Protein AF-A0A965KW50-F1 (afdb_monomer_lite)

Structure (mmCIF, N/CA/C/O backbone):
data_AF-A0A965KW50-F1
#
_entry.id   AF-A0A965KW50-F1
#
loop_
_atom_site.group_PDB
_atom_site.id
_atom_site.type_symbol
_atom_site.label_atom_id
_atom_site.label_alt_id
_atom_site.label_comp_id
_atom_site.label_asym_id
_atom_site.label_entity_id
_atom_site.label_seq_id
_atom_site.pdbx_PDB_ins_code
_atom_site.Cartn_x
_atom_site.Cartn_y
_atom_site.Cartn_z
_atom_site.occupancy
_atom_site.B_iso_or_equiv
_atom_site.auth_seq_id
_atom_site.auth_comp_id
_atom_site.auth_asym_id
_atom_site.auth_atom_id
_atom_site.pdbx_PDB_model_num
ATOM 1 N N . MET A 1 1 ? -20.791 29.121 -5.629 1.00 29.94 1 MET A N 1
ATOM 2 C CA . MET A 1 1 ? -19.848 29.289 -4.502 1.00 29.94 1 MET A CA 1
ATOM 3 C C . MET A 1 1 ? -19.715 27.945 -3.807 1.00 29.94 1 MET A C 1
ATOM 5 O O . MET A 1 1 ? -20.723 27.417 -3.353 1.00 29.94 1 MET A O 1
ATOM 9 N N . ALA A 1 2 ? -18.535 27.326 -3.831 1.00 30.83 2 ALA A N 1
ATOM 10 C CA . ALA A 1 2 ? -18.326 26.042 -3.170 1.00 30.83 2 ALA A CA 1
ATOM 11 C C . ALA A 1 2 ? -18.343 26.272 -1.655 1.00 30.83 2 ALA A C 1
ATOM 13 O O . ALA A 1 2 ? -17.527 27.028 -1.137 1.00 30.83 2 ALA A O 1
ATOM 14 N N . HIS A 1 3 ? -19.296 25.668 -0.948 1.00 39.34 3 HIS A N 1
ATOM 15 C CA . HIS A 1 3 ? -19.246 25.627 0.507 1.00 39.34 3 HIS A CA 1
ATOM 16 C C . HIS A 1 3 ? -17.985 24.861 0.912 1.00 39.34 3 HIS A C 1
ATOM 18 O O . HIS A 1 3 ? -17.928 23.640 0.751 1.00 39.34 3 HIS A O 1
ATOM 24 N N . ASN A 1 4 ? -16.983 25.585 1.414 1.00 46.19 4 ASN A N 1
ATOM 25 C CA . ASN A 1 4 ? -15.871 24.994 2.144 1.00 46.19 4 ASN A CA 1
ATOM 26 C C . ASN A 1 4 ? -16.450 24.075 3.224 1.00 46.19 4 ASN A C 1
ATOM 28 O O . ASN A 1 4 ? -17.350 24.465 3.971 1.00 46.19 4 ASN A O 1
ATOM 32 N N . VAL A 1 5 ? -15.965 22.836 3.273 1.00 54.06 5 VAL A N 1
ATOM 33 C CA . VAL A 1 5 ? -16.222 21.946 4.404 1.00 54.06 5 VAL A CA 1
ATOM 34 C C . VAL A 1 5 ? -15.602 22.637 5.614 1.00 54.06 5 VAL A C 1
ATOM 36 O O . VAL A 1 5 ? -14.387 22.807 5.658 1.00 54.06 5 VAL A O 1
ATOM 39 N N . GLY A 1 6 ? -16.431 23.125 6.538 1.00 59.47 6 GLY A N 1
ATOM 40 C CA . GLY A 1 6 ? -15.950 23.768 7.757 1.00 59.47 6 GLY A CA 1
ATOM 41 C C . GLY A 1 6 ? -15.186 22.746 8.587 1.00 59.47 6 GLY A C 1
ATOM 42 O O . GLY A 1 6 ? -15.795 21.826 9.127 1.00 59.47 6 GLY A O 1
ATOM 43 N N . LEU A 1 7 ? -13.861 22.869 8.627 1.00 65.06 7 LEU A N 1
ATOM 44 C CA . LEU A 1 7 ? -13.004 22.007 9.427 1.00 65.06 7 LEU A CA 1
ATOM 45 C C . LEU A 1 7 ? -12.891 22.604 10.831 1.00 65.06 7 LEU A C 1
ATOM 47 O O . LEU A 1 7 ? -12.573 23.785 10.983 1.00 65.06 7 LEU A O 1
ATOM 51 N N . ASP A 1 8 ? -13.177 21.804 11.852 1.00 74.88 8 ASP A N 1
ATOM 52 C CA . ASP A 1 8 ? -13.039 22.238 13.239 1.00 74.88 8 ASP A CA 1
ATOM 53 C C . ASP A 1 8 ? -11.550 22.438 13.583 1.00 74.88 8 ASP A C 1
ATOM 55 O O . ASP A 1 8 ? -10.714 21.588 13.274 1.00 74.88 8 ASP A O 1
ATOM 59 N N . ARG A 1 9 ? -11.209 23.557 14.237 1.00 77.88 9 ARG A N 1
ATOM 60 C CA . ARG A 1 9 ? -9.824 23.918 14.613 1.00 77.88 9 ARG A CA 1
ATOM 61 C C . ARG A 1 9 ? -9.163 22.917 15.565 1.00 77.88 9 ARG A C 1
ATOM 63 O O . ARG A 1 9 ? -7.937 22.910 15.682 1.00 77.88 9 ARG A O 1
ATOM 70 N N . SER A 1 10 ? -9.962 22.118 16.268 1.00 81.56 10 SER A N 1
ATOM 71 C CA . SER A 1 10 ? -9.479 21.044 17.137 1.00 81.56 10 SER A CA 1
ATOM 72 C C . SER A 1 10 ? -8.929 19.847 16.360 1.00 81.56 10 SER A C 1
ATOM 74 O O . SER A 1 10 ? -8.170 19.065 16.928 1.00 81.56 10 SER A O 1
ATOM 76 N N . ILE A 1 11 ? -9.256 19.704 15.070 1.00 83.44 11 ILE A N 1
ATOM 77 C CA . ILE A 1 11 ? -8.768 18.598 14.246 1.00 83.44 11 ILE A CA 1
ATOM 78 C C . ILE A 1 11 ? -7.307 18.865 13.870 1.00 83.44 11 ILE A C 1
ATOM 80 O O . ILE A 1 11 ? -6.998 19.694 13.015 1.00 83.44 11 ILE A O 1
ATOM 84 N N . LYS A 1 12 ? -6.400 18.135 14.517 1.00 86.56 12 LYS A N 1
ATOM 85 C CA . LYS A 1 12 ? -4.946 18.183 14.326 1.00 86.56 12 LYS A CA 1
ATOM 86 C C . LYS A 1 12 ? -4.391 16.767 14.298 1.00 86.56 12 LYS A C 1
ATOM 88 O O . LYS A 1 12 ? -3.712 16.321 15.220 1.00 86.56 12 LYS A O 1
ATOM 93 N N . ILE A 1 13 ? -4.714 16.039 13.236 1.00 88.00 13 ILE A N 1
ATOM 94 C CA . ILE A 1 13 ? -4.358 14.629 13.090 1.00 88.00 13 ILE A CA 1
ATOM 95 C C . ILE A 1 13 ? -3.778 14.341 11.708 1.00 88.00 13 ILE A C 1
ATOM 97 O O . ILE A 1 13 ? -4.191 14.922 10.706 1.00 88.00 13 ILE A O 1
ATOM 101 N N . ARG A 1 14 ? -2.801 13.430 11.663 1.00 88.62 14 ARG A N 1
ATOM 102 C CA . ARG A 1 14 ? -2.318 12.780 10.439 1.00 88.62 14 ARG A CA 1
ATOM 103 C C . ARG A 1 14 ? -2.884 11.360 10.431 1.00 88.62 14 ARG A C 1
ATOM 105 O O . ARG A 1 14 ? -2.284 10.498 11.071 1.00 88.62 14 ARG A O 1
ATOM 112 N N . PRO A 1 15 ? -4.022 11.100 9.760 1.00 90.06 15 PRO A N 1
ATOM 113 C CA . PRO A 1 15 ? -4.790 9.871 9.971 1.00 90.06 15 PRO A CA 1
ATOM 114 C C . PRO A 1 15 ? -3.967 8.592 9.799 1.00 90.06 15 PRO A C 1
ATOM 116 O O . PRO A 1 15 ? -3.972 7.739 10.677 1.00 90.06 15 PRO A O 1
ATOM 119 N N . PHE A 1 16 ? -3.179 8.488 8.727 1.00 90.81 16 PHE A N 1
ATOM 120 C CA . PHE A 1 16 ? -2.366 7.295 8.470 1.00 90.81 16 PHE A CA 1
ATOM 121 C C . PHE A 1 16 ? -1.233 7.103 9.483 1.00 90.81 16 PHE A C 1
ATOM 123 O O . PHE A 1 16 ? -0.986 5.982 9.905 1.00 90.81 16 PHE A O 1
ATOM 130 N N . VAL A 1 17 ? -0.587 8.183 9.933 1.00 92.75 17 VAL A N 1
ATOM 131 C CA . VAL A 1 17 ? 0.441 8.105 10.986 1.00 92.75 17 VAL A CA 1
ATOM 132 C C . VAL A 1 17 ? -0.188 7.666 12.307 1.00 92.75 17 VAL A C 1
ATOM 134 O O . VAL A 1 17 ? 0.351 6.810 13.001 1.00 92.75 17 VAL A O 1
ATOM 137 N N . PHE A 1 18 ? -1.360 8.211 12.632 1.00 95.31 18 PHE A N 1
ATOM 138 C CA . PHE A 1 18 ? -2.105 7.857 13.834 1.00 95.31 18 PHE A CA 1
ATOM 139 C C . PHE A 1 18 ? -2.528 6.380 13.838 1.00 95.31 18 PHE A C 1
ATOM 141 O O . PHE A 1 18 ? -2.354 5.696 14.843 1.00 95.31 18 PHE A O 1
ATOM 148 N N . LEU A 1 19 ? -3.005 5.865 12.700 1.00 96.00 19 LEU A N 1
ATOM 149 C CA . LEU A 1 19 ? -3.321 4.444 12.530 1.00 96.00 19 LEU A CA 1
ATOM 150 C C . LEU A 1 19 ? -2.096 3.544 12.680 1.00 96.00 19 LEU A C 1
ATOM 152 O O . LEU A 1 19 ? -2.191 2.519 13.345 1.00 96.00 19 LEU A O 1
ATOM 156 N N . LEU A 1 20 ? -0.958 3.915 12.083 1.00 95.12 20 LEU A N 1
ATOM 157 C CA . LEU A 1 20 ? 0.276 3.135 12.205 1.00 95.12 20 LEU A CA 1
ATOM 158 C C . LEU A 1 20 ? 0.721 3.040 13.668 1.00 95.12 20 LEU A C 1
ATOM 160 O O . LEU A 1 20 ? 1.052 1.955 14.128 1.00 95.12 20 LEU A O 1
ATOM 164 N N . LYS A 1 21 ? 0.643 4.139 14.424 1.00 95.19 21 LYS A N 1
ATOM 165 C CA . LYS A 1 21 ? 0.944 4.129 15.863 1.00 95.19 21 LYS A CA 1
ATOM 166 C C . LYS A 1 21 ? -0.001 3.239 16.665 1.00 95.19 21 LYS A C 1
ATOM 168 O O . LYS A 1 21 ? 0.456 2.504 17.526 1.00 95.19 21 LYS A O 1
ATOM 173 N N . LEU A 1 22 ? -1.307 3.292 16.389 1.00 97.00 22 LEU A N 1
ATOM 174 C CA . LEU A 1 22 ? -2.277 2.413 17.051 1.00 97.00 22 LEU A CA 1
ATOM 175 C C . LEU A 1 22 ? -2.009 0.940 16.710 1.00 97.00 22 LEU A C 1
ATOM 177 O O . LEU A 1 22 ? -2.034 0.090 17.588 1.00 97.00 22 LEU A O 1
ATOM 181 N N . ALA A 1 23 ? -1.702 0.632 15.450 1.00 94.50 23 ALA A N 1
ATOM 182 C CA . ALA A 1 23 ? -1.373 -0.725 15.016 1.00 94.50 23 ALA A CA 1
ATOM 183 C C . ALA A 1 23 ? -0.059 -1.261 15.604 1.00 94.50 23 ALA A C 1
ATOM 185 O O . ALA A 1 23 ? 0.129 -2.473 15.679 1.00 94.50 23 ALA A O 1
ATOM 186 N N . GLU A 1 24 ? 0.842 -0.372 16.015 1.00 90.88 24 GLU A N 1
ATOM 187 C CA . GLU A 1 24 ? 2.079 -0.710 16.716 1.00 90.88 24 GLU A CA 1
ATOM 188 C C . GLU A 1 24 ? 1.895 -0.908 18.225 1.00 90.88 24 GLU A C 1
ATOM 190 O O . GLU A 1 24 ? 2.758 -1.514 18.863 1.00 90.88 24 GLU A O 1
ATOM 195 N N . ASP A 1 25 ? 0.798 -0.410 18.802 1.00 92.81 25 ASP A N 1
ATOM 196 C CA . ASP A 1 25 ? 0.568 -0.493 20.239 1.00 92.81 25 ASP A CA 1
ATOM 197 C C . ASP A 1 25 ? 0.497 -1.969 20.686 1.00 92.81 25 ASP A C 1
ATOM 199 O O . ASP A 1 25 ? -0.331 -2.733 20.169 1.00 92.81 25 ASP A O 1
ATOM 203 N N . PRO A 1 26 ? 1.348 -2.397 21.641 1.00 86.44 26 PRO A N 1
ATOM 204 C CA . PRO A 1 26 ? 1.418 -3.795 22.052 1.00 86.44 26 PRO A CA 1
ATOM 205 C C . PRO A 1 26 ? 0.108 -4.351 22.616 1.00 86.44 26 PRO A C 1
ATOM 207 O O . PRO A 1 26 ? -0.151 -5.541 22.457 1.00 86.44 26 PRO A O 1
ATOM 210 N N . GLU A 1 27 ? -0.721 -3.520 23.256 1.00 87.50 27 GLU A N 1
ATOM 211 C CA . GLU A 1 27 ? -2.002 -3.966 23.822 1.00 87.50 27 GLU A CA 1
ATOM 212 C C . GLU A 1 27 ? -3.063 -4.156 22.736 1.00 87.50 27 GLU A C 1
ATOM 214 O O . GLU A 1 27 ? -3.937 -5.011 22.863 1.00 87.50 27 GLU A O 1
ATOM 219 N N . LEU A 1 28 ? -2.982 -3.391 21.644 1.00 91.31 28 LEU A N 1
ATOM 220 C CA . LEU A 1 28 ? -3.872 -3.573 20.498 1.00 91.31 28 LEU A CA 1
ATOM 221 C C . LEU A 1 28 ? -3.444 -4.758 19.631 1.00 91.31 28 LEU A C 1
ATOM 223 O O . LEU A 1 28 ? -4.308 -5.423 19.056 1.00 91.31 28 LEU A O 1
ATOM 227 N N . ASN A 1 29 ? -2.142 -5.058 19.577 1.00 87.75 29 ASN A N 1
ATOM 228 C CA . ASN A 1 29 ? -1.576 -6.170 18.814 1.00 87.75 29 ASN A CA 1
ATOM 229 C C . ASN A 1 29 ? -2.100 -6.189 17.363 1.00 87.75 29 ASN A C 1
ATOM 231 O O . ASN A 1 29 ? -2.749 -7.145 16.919 1.00 87.75 29 ASN A O 1
ATOM 235 N N . GLY A 1 30 ? -1.860 -5.081 16.656 1.00 86.00 30 GLY A N 1
ATOM 236 C CA . GLY A 1 30 ? -2.365 -4.819 15.309 1.00 86.00 30 GLY A CA 1
ATOM 237 C C . GLY A 1 30 ? -3.819 -4.337 15.276 1.00 86.00 30 GLY A C 1
ATOM 238 O O . GLY A 1 30 ? -4.537 -4.385 16.273 1.00 86.00 30 GLY A O 1
ATOM 239 N N . LEU A 1 31 ? -4.269 -3.870 14.107 1.00 95.12 31 LEU A N 1
ATOM 240 C CA . LEU A 1 31 ? -5.647 -3.399 13.885 1.00 95.12 31 LEU A CA 1
ATOM 241 C C . LEU A 1 31 ? -6.367 -4.236 12.828 1.00 95.12 31 LEU A C 1
ATOM 243 O O . LEU A 1 31 ? -5.854 -4.406 11.727 1.00 95.12 31 LEU A O 1
ATOM 247 N N . SER A 1 32 ? -7.577 -4.700 13.112 1.00 88.31 32 SER A N 1
ATOM 248 C CA . SER A 1 32 ? -8.516 -5.156 12.085 1.00 88.31 32 SER A CA 1
ATOM 249 C C . SER A 1 32 ? -9.049 -3.973 11.263 1.00 88.31 32 SER A C 1
ATOM 251 O O . SER A 1 32 ? -8.882 -2.805 11.623 1.00 88.31 32 SER A O 1
ATOM 253 N N . ASP A 1 33 ? -9.723 -4.262 10.150 1.00 81.19 33 ASP A N 1
ATOM 254 C CA . ASP A 1 33 ? -10.432 -3.238 9.375 1.00 81.19 33 ASP A CA 1
ATOM 255 C C . ASP A 1 33 ? -11.520 -2.533 10.192 1.00 81.19 33 ASP A C 1
ATOM 257 O O . ASP A 1 33 ? -11.669 -1.315 10.100 1.00 81.19 33 ASP A O 1
ATOM 261 N N . LYS A 1 34 ? -12.236 -3.280 11.033 1.00 89.50 34 LYS A N 1
ATOM 262 C CA . LYS A 1 34 ? -13.256 -2.729 11.923 1.00 89.50 34 LYS A CA 1
ATOM 263 C C . LYS A 1 34 ? -12.665 -1.881 13.046 1.00 89.50 34 LYS A C 1
ATOM 265 O O . LYS A 1 34 ? -13.253 -0.855 13.373 1.00 89.50 34 LYS A O 1
ATOM 270 N N . ASP A 1 35 ? -11.491 -2.227 13.578 1.00 95.56 35 ASP A N 1
ATOM 271 C CA . ASP A 1 35 ? -10.828 -1.403 14.602 1.00 95.56 35 ASP A CA 1
ATOM 272 C C . ASP A 1 35 ? -10.536 0.009 14.081 1.00 95.56 35 ASP A C 1
ATOM 274 O O . ASP A 1 35 ? -10.671 0.989 14.813 1.00 95.56 35 ASP A O 1
ATOM 278 N N . MET A 1 36 ? -10.187 0.132 12.794 1.00 95.25 36 MET A N 1
ATOM 279 C CA . MET A 1 36 ? -9.897 1.421 12.158 1.00 95.25 36 MET A CA 1
ATOM 280 C C . MET A 1 36 ? -11.123 2.347 12.072 1.00 95.25 36 MET A C 1
ATOM 282 O O . MET A 1 36 ? -10.947 3.549 11.873 1.00 95.25 36 MET A O 1
ATOM 286 N N . ALA A 1 37 ? -12.347 1.847 12.276 1.00 93.81 37 ALA A N 1
ATOM 287 C CA . ALA A 1 37 ? -13.547 2.681 12.367 1.00 93.81 37 ALA A CA 1
ATOM 288 C C . ALA A 1 37 ? -13.509 3.626 13.577 1.00 93.81 37 ALA A C 1
ATOM 290 O O . ALA A 1 37 ? -13.954 4.769 13.493 1.00 93.81 37 ALA A O 1
ATOM 291 N N . ILE A 1 38 ? -12.923 3.185 14.691 1.00 95.94 38 ILE A N 1
ATOM 292 C CA . ILE A 1 38 ? -12.846 3.970 15.926 1.00 95.94 38 ILE A CA 1
ATOM 293 C C . ILE A 1 38 ? -12.060 5.277 15.728 1.00 95.94 38 ILE A C 1
ATOM 295 O O . ILE A 1 38 ? -12.622 6.345 15.981 1.00 95.94 38 ILE A O 1
ATOM 299 N N . PRO A 1 39 ? -10.807 5.268 15.233 1.00 94.69 39 PRO A N 1
ATOM 300 C CA . PRO A 1 39 ? -10.080 6.501 14.954 1.00 94.69 39 PRO A CA 1
ATOM 301 C C . PRO A 1 39 ? -10.667 7.306 13.784 1.00 94.69 39 PRO A C 1
ATOM 303 O O . PRO A 1 39 ? -10.417 8.505 13.720 1.00 94.69 39 PRO A O 1
ATOM 306 N N . VAL A 1 40 ? -11.473 6.714 12.893 1.00 91.38 40 VAL A N 1
ATOM 307 C CA . VAL A 1 40 ? -12.224 7.481 11.877 1.00 91.38 40 VAL A CA 1
ATOM 308 C C . VAL A 1 40 ? -13.282 8.378 12.528 1.00 91.38 40 VAL A C 1
ATOM 310 O O . VAL A 1 40 ? -13.450 9.519 12.105 1.00 91.38 40 VAL A O 1
ATOM 313 N N . VAL A 1 41 ? -13.971 7.890 13.562 1.00 91.25 41 VAL A N 1
ATOM 314 C CA . VAL A 1 41 ? -15.024 8.649 14.261 1.00 91.25 41 VAL A CA 1
ATOM 315 C C . VAL A 1 41 ? -14.438 9.570 15.333 1.00 91.25 41 VAL A C 1
ATOM 317 O O . VAL A 1 41 ? -14.806 10.741 15.436 1.00 91.25 41 VAL A O 1
ATOM 320 N N . PHE A 1 42 ? -13.508 9.058 16.140 1.00 92.12 42 PHE A N 1
ATOM 321 C CA . PHE A 1 42 ? -13.049 9.728 17.359 1.00 92.12 42 PHE A CA 1
ATOM 322 C C . PHE A 1 42 ? -11.629 10.300 17.274 1.00 92.12 42 PHE A C 1
ATOM 324 O O . PHE A 1 42 ? -11.228 11.052 18.164 1.00 92.12 42 PHE A O 1
ATOM 331 N N . GLY A 1 43 ? -10.866 9.988 16.223 1.00 92.19 43 GLY A N 1
ATOM 332 C CA . GLY A 1 43 ? -9.501 10.473 16.038 1.00 92.19 43 GLY A CA 1
ATOM 333 C C . GLY A 1 43 ? -9.474 11.926 15.574 1.00 92.19 43 GLY A C 1
ATOM 334 O O . GLY A 1 43 ? -9.601 12.212 14.385 1.00 92.19 43 GLY A O 1
ATOM 335 N N . LYS A 1 44 ? -9.274 12.858 16.509 1.00 89.12 44 LYS A N 1
ATOM 336 C CA . LYS A 1 44 ? -9.181 14.296 16.197 1.00 89.12 44 LYS A CA 1
ATOM 337 C C . LYS A 1 44 ? -7.763 14.833 16.290 1.00 89.12 44 LYS A C 1
ATOM 339 O O . LYS A 1 44 ? -7.411 15.747 15.549 1.00 89.12 44 LYS A O 1
ATOM 344 N N . SER A 1 45 ? -6.955 14.276 17.182 1.00 90.75 45 SER A N 1
ATOM 345 C CA . SER A 1 45 ? -5.607 14.758 17.478 1.00 90.75 45 SER A CA 1
ATOM 346 C C . SER A 1 45 ? -4.781 13.701 18.214 1.00 90.75 45 SER A C 1
ATOM 348 O O . SER A 1 45 ? -5.272 12.603 18.482 1.00 90.75 45 SER A O 1
ATOM 350 N N . ALA A 1 46 ? -3.529 14.016 18.555 1.00 89.38 46 ALA A N 1
ATOM 351 C CA . ALA A 1 46 ? -2.666 13.118 19.326 1.00 89.38 46 ALA A CA 1
ATOM 352 C C . ALA A 1 46 ? -3.277 12.745 20.690 1.00 89.38 46 ALA A C 1
ATOM 354 O O . ALA A 1 46 ? -3.189 11.596 21.108 1.00 89.38 46 ALA A O 1
ATOM 355 N N . GLU A 1 47 ? -3.991 13.674 21.330 1.00 92.44 47 GLU A N 1
ATOM 356 C CA . GLU A 1 47 ? -4.692 13.463 22.605 1.00 92.44 47 GLU A CA 1
ATOM 357 C C . GLU A 1 47 ? -5.840 12.445 22.493 1.00 92.44 47 GLU A C 1
ATOM 359 O O . GLU A 1 47 ? -6.350 11.958 23.497 1.00 92.44 47 GLU A O 1
ATOM 364 N N . SER A 1 48 ? -6.258 12.097 21.271 1.00 94.75 48 SER A N 1
ATOM 365 C CA . SER A 1 48 ? -7.280 11.072 21.039 1.00 94.75 48 SER A CA 1
ATOM 366 C C . SER A 1 48 ? -6.729 9.643 21.135 1.00 94.75 48 SER A C 1
ATOM 368 O O . SER A 1 48 ? -7.525 8.709 21.068 1.00 94.75 48 SER A O 1
ATOM 370 N N . PHE A 1 49 ? -5.406 9.451 21.254 1.00 96.25 49 PHE A N 1
ATOM 371 C CA . PHE A 1 49 ? -4.755 8.137 21.158 1.00 96.25 49 PHE A CA 1
ATOM 372 C C . PHE A 1 49 ? -5.269 7.139 22.198 1.00 96.25 49 PHE A C 1
ATOM 374 O O . PHE A 1 49 ? -5.862 6.128 21.821 1.00 96.25 49 PHE A O 1
ATOM 381 N N . ASP A 1 50 ? -5.135 7.456 23.488 1.00 97.44 50 ASP A N 1
ATOM 382 C CA . ASP A 1 50 ? -5.530 6.551 24.577 1.00 97.44 50 ASP A CA 1
ATOM 383 C C . ASP A 1 50 ? -7.030 6.252 24.550 1.00 97.44 50 ASP A C 1
ATOM 385 O O . ASP A 1 50 ? -7.453 5.109 24.726 1.00 97.44 50 ASP A O 1
ATOM 389 N N . ARG A 1 51 ? -7.844 7.267 24.236 1.00 95.81 51 ARG A N 1
ATOM 390 C CA . ARG A 1 51 ? -9.289 7.092 24.064 1.00 95.81 51 ARG A CA 1
ATOM 391 C C . ARG A 1 51 ? -9.600 6.132 22.917 1.00 95.81 51 ARG A C 1
ATOM 393 O O . ARG A 1 51 ? -10.447 5.260 23.078 1.00 95.81 51 ARG A O 1
ATOM 400 N N . CYS A 1 52 ? -8.947 6.281 21.763 1.00 97.12 52 CYS A N 1
ATOM 401 C CA . CYS A 1 52 ? -9.157 5.380 20.628 1.00 97.12 52 CYS A CA 1
ATOM 402 C C . CYS A 1 52 ? -8.716 3.957 20.969 1.00 97.12 52 CYS A C 1
ATOM 404 O O . CYS A 1 52 ? -9.452 3.024 20.677 1.00 97.12 52 CYS A O 1
ATOM 406 N N . LYS A 1 53 ? -7.570 3.789 21.637 1.00 97.88 53 LYS A N 1
ATOM 407 C CA . LYS A 1 53 ? -7.088 2.488 22.114 1.00 97.88 53 LYS A CA 1
ATOM 408 C C . LYS A 1 53 ? -8.110 1.796 23.019 1.00 97.88 53 LYS A C 1
ATOM 410 O O . LYS A 1 53 ? -8.500 0.666 22.743 1.00 97.88 53 LYS A O 1
ATOM 415 N N . GLN A 1 54 ? -8.606 2.491 24.041 1.00 97.56 54 GLN A N 1
ATOM 416 C CA . GLN A 1 54 ? -9.623 1.952 24.951 1.00 97.56 54 GLN A CA 1
ATOM 417 C C . GLN A 1 54 ? -10.919 1.588 24.220 1.00 97.56 54 GLN A C 1
ATOM 419 O O . GLN A 1 54 ? -11.494 0.530 24.461 1.00 97.56 54 GLN A O 1
ATOM 424 N N . LEU A 1 55 ? -11.369 2.442 23.297 1.00 96.62 55 LEU A N 1
ATOM 425 C CA . LEU A 1 55 ? -12.570 2.182 22.508 1.00 96.62 55 LEU A CA 1
ATOM 426 C C . LEU A 1 55 ? -12.388 1.025 21.520 1.00 96.62 55 LEU A C 1
ATOM 428 O O . LEU A 1 55 ? -13.352 0.314 21.280 1.00 96.62 55 LEU A O 1
ATOM 432 N N . ILE A 1 56 ? -11.189 0.797 20.976 1.00 97.31 56 ILE A N 1
ATOM 433 C CA . ILE A 1 56 ? -10.897 -0.376 20.136 1.00 97.31 56 ILE A CA 1
ATOM 434 C C . ILE A 1 56 ? -10.989 -1.659 20.963 1.00 97.31 56 ILE A C 1
ATOM 436 O O . ILE A 1 56 ? -11.641 -2.610 20.541 1.00 97.31 56 ILE A O 1
ATOM 440 N N . LEU A 1 57 ? -10.381 -1.689 22.150 1.00 96.00 57 LEU A N 1
ATOM 441 C CA . LEU A 1 57 ? -10.470 -2.853 23.036 1.00 96.00 57 LEU A CA 1
ATOM 442 C C . LEU A 1 57 ? -11.929 -3.142 23.411 1.00 96.00 57 LEU A C 1
ATOM 444 O O . LEU A 1 57 ? -12.412 -4.249 23.192 1.00 96.00 57 LEU A O 1
ATOM 448 N N . LYS A 1 58 ? -12.669 -2.111 23.834 1.00 96.50 58 LYS A N 1
ATOM 449 C CA . LYS A 1 58 ? -14.100 -2.229 24.138 1.00 96.50 58 LYS A CA 1
ATOM 450 C C . LYS A 1 58 ? -14.926 -2.665 22.922 1.00 96.50 58 LYS A C 1
ATOM 452 O O . LYS A 1 58 ? -15.840 -3.470 23.048 1.00 96.50 58 LYS A O 1
ATOM 457 N N . PHE A 1 59 ? -14.605 -2.159 21.733 1.00 95.62 59 PHE A N 1
ATOM 458 C CA . PHE A 1 59 ? -15.268 -2.534 20.484 1.00 95.62 59 PHE A CA 1
ATOM 459 C C . PHE A 1 59 ? -15.107 -4.023 20.168 1.00 95.62 59 PHE A C 1
ATOM 461 O O . PHE A 1 59 ? -16.054 -4.655 19.705 1.00 95.62 59 PHE A O 1
ATOM 468 N N . ARG A 1 60 ? -13.923 -4.589 20.412 1.00 92.81 60 ARG A N 1
ATOM 469 C CA . ARG A 1 60 ? -13.658 -6.016 20.181 1.00 92.81 60 ARG A CA 1
ATOM 470 C C . ARG A 1 60 ? -14.465 -6.913 21.118 1.00 92.81 60 ARG A C 1
ATOM 472 O O . ARG A 1 60 ? -14.860 -7.998 20.705 1.00 92.81 60 ARG A O 1
ATOM 479 N N . GLU A 1 61 ? -14.720 -6.455 22.341 1.00 93.88 61 GLU A N 1
ATOM 480 C CA . GLU A 1 61 ? -15.478 -7.194 23.357 1.00 93.88 61 GLU A CA 1
ATOM 481 C C . GLU A 1 61 ? -16.997 -7.041 23.193 1.00 93.88 61 GLU A C 1
ATOM 483 O O . GLU A 1 61 ? -17.735 -8.024 23.229 1.00 93.88 61 GLU A O 1
ATOM 488 N N . GLU A 1 62 ? -17.474 -5.810 22.999 1.00 94.62 62 GLU A N 1
ATOM 489 C CA . GLU A 1 62 ? -18.898 -5.459 23.094 1.00 94.62 62 GLU A CA 1
ATOM 490 C C . GLU A 1 62 ? -19.533 -5.077 21.741 1.00 94.62 62 GLU A C 1
ATOM 492 O O . GLU A 1 62 ? -20.751 -4.917 21.634 1.00 94.62 62 GLU A O 1
ATOM 497 N N . GLY A 1 63 ? -18.730 -4.935 20.684 1.00 91.62 63 GLY A N 1
ATOM 498 C CA . GLY A 1 63 ? -19.181 -4.557 19.345 1.00 91.62 63 GLY A CA 1
ATOM 499 C C . GLY A 1 63 ? -19.434 -3.056 19.148 1.00 91.62 63 GLY A C 1
ATOM 500 O O . GLY A 1 63 ? -19.229 -2.221 20.028 1.00 91.62 63 GLY A O 1
ATOM 501 N N . ALA A 1 64 ? -19.889 -2.696 17.941 1.00 87.94 64 ALA A N 1
ATOM 502 C CA . ALA A 1 64 ? -20.009 -1.306 17.475 1.00 87.94 64 ALA A CA 1
ATOM 503 C C . ALA A 1 64 ? -20.956 -0.441 18.314 1.00 87.94 64 ALA A C 1
ATOM 505 O O . ALA A 1 64 ? -20.623 0.689 18.671 1.00 87.94 64 ALA A O 1
ATOM 506 N N . VAL A 1 65 ? -22.127 -0.984 18.646 1.00 86.88 65 VAL A N 1
ATOM 507 C CA . VAL A 1 65 ? -23.202 -0.251 19.329 1.00 86.88 65 VAL A CA 1
ATOM 508 C C . VAL A 1 65 ? -22.765 0.209 20.725 1.00 86.88 65 VAL A C 1
ATOM 510 O O . VAL A 1 65 ? -23.181 1.266 21.189 1.00 86.88 65 VAL A O 1
ATOM 513 N N . ALA A 1 66 ? -21.871 -0.535 21.381 1.00 88.12 66 ALA A N 1
ATOM 514 C CA . ALA A 1 66 ? -21.378 -0.214 22.718 1.00 88.12 66 ALA A CA 1
ATOM 515 C C . ALA A 1 66 ? -20.370 0.952 22.767 1.00 88.12 66 ALA A C 1
ATOM 517 O O . ALA A 1 66 ? -20.118 1.515 23.842 1.00 88.12 66 ALA A O 1
ATOM 518 N N . VAL A 1 67 ? -19.770 1.301 21.624 1.00 89.31 67 VAL A N 1
ATOM 519 C CA . VAL A 1 67 ? -18.715 2.326 21.508 1.00 89.31 67 VAL A CA 1
ATOM 520 C C . VAL A 1 67 ? -19.118 3.516 20.643 1.00 89.31 67 VAL A C 1
ATOM 522 O O . VAL A 1 67 ? -18.615 4.616 20.862 1.00 89.31 67 VAL A O 1
ATOM 525 N N . ILE A 1 68 ? -20.043 3.320 19.703 1.00 86.81 68 ILE A N 1
ATOM 526 C CA . ILE A 1 68 ? -20.646 4.367 18.873 1.00 86.81 68 ILE A CA 1
ATOM 527 C C . ILE A 1 68 ? -22.164 4.323 19.113 1.00 86.81 68 ILE A C 1
ATOM 529 O O . ILE A 1 68 ? -22.913 3.943 18.222 1.00 86.81 68 ILE A O 1
ATOM 533 N N . PRO A 1 69 ? -22.657 4.626 20.326 1.00 74.88 69 PRO A N 1
ATOM 534 C CA . PRO A 1 69 ? -24.073 4.444 20.647 1.00 74.88 69 PRO A CA 1
ATOM 535 C C . PRO A 1 69 ? -24.969 5.523 20.029 1.00 74.88 69 PRO A C 1
ATOM 537 O O . PRO A 1 69 ? -26.179 5.330 19.928 1.00 74.88 69 PRO A O 1
ATOM 540 N N . ASP A 1 70 ? -24.402 6.676 19.666 1.00 80.00 70 ASP A N 1
ATOM 541 C CA . ASP A 1 70 ? -25.158 7.845 19.243 1.00 80.00 70 ASP A CA 1
ATOM 542 C C . ASP A 1 70 ? -25.030 8.123 17.743 1.00 80.00 70 ASP A C 1
ATOM 544 O O . ASP A 1 70 ? -23.950 8.084 17.154 1.00 80.00 70 ASP A O 1
ATOM 548 N N . ASP A 1 71 ? -26.168 8.454 17.140 1.00 78.06 71 ASP A N 1
ATOM 549 C CA . ASP A 1 71 ? -26.289 8.746 15.715 1.00 78.06 71 ASP A CA 1
ATOM 550 C C . ASP A 1 71 ? -25.594 10.054 15.307 1.00 78.06 71 ASP A C 1
ATOM 552 O O . ASP A 1 71 ? -25.056 10.164 14.206 1.00 78.06 71 ASP A O 1
ATOM 556 N N . GLU A 1 72 ? -25.551 11.043 16.203 1.00 80.50 72 GLU A N 1
ATOM 557 C CA . GLU A 1 72 ? -24.959 12.352 15.911 1.00 80.50 72 GLU A CA 1
ATOM 558 C C . GLU A 1 72 ? -23.436 12.278 15.720 1.00 80.50 72 GLU A C 1
ATOM 560 O O . GLU A 1 72 ? -22.903 13.002 14.878 1.00 80.50 72 GLU A O 1
ATOM 565 N N . SER A 1 73 ? -22.734 11.379 16.420 1.00 77.38 73 SER A N 1
ATOM 566 C CA . SER A 1 73 ? -21.280 11.193 16.298 1.00 77.38 73 SER A CA 1
ATOM 567 C C . SER A 1 73 ? -20.822 10.781 14.895 1.00 77.38 73 SER A C 1
ATOM 569 O O . SER A 1 73 ? -19.706 11.109 14.491 1.00 77.38 73 SER A O 1
ATOM 571 N N . ILE A 1 74 ? -21.690 10.107 14.136 1.00 85.31 74 ILE A N 1
ATOM 572 C CA . ILE A 1 74 ? -21.417 9.599 12.783 1.00 85.31 74 ILE A CA 1
ATOM 573 C C . ILE A 1 74 ? -22.246 10.307 11.704 1.00 85.31 74 ILE A C 1
ATOM 575 O O . ILE A 1 74 ? -22.170 9.979 10.512 1.00 85.31 74 ILE A O 1
ATOM 579 N N . ARG A 1 75 ? -23.036 11.317 12.086 1.00 84.75 75 ARG A N 1
ATOM 580 C CA . ARG A 1 75 ? -23.880 12.063 11.156 1.00 84.75 75 ARG A CA 1
ATOM 581 C C . ARG A 1 75 ? -23.086 13.151 10.448 1.00 84.75 75 ARG A C 1
ATOM 583 O O . ARG A 1 75 ? -22.476 14.029 11.048 1.00 84.75 75 ARG A O 1
ATOM 590 N N . THR A 1 76 ? -23.166 13.157 9.121 1.00 81.69 76 THR A N 1
ATOM 591 C CA . THR A 1 76 ? -22.606 14.221 8.280 1.00 81.69 76 THR A CA 1
ATOM 592 C C . THR A 1 76 ? -23.699 14.828 7.416 1.00 81.69 76 THR A C 1
ATOM 594 O O . THR A 1 76 ? -24.744 14.217 7.196 1.00 81.69 76 THR A O 1
ATOM 597 N N . ARG A 1 77 ? -23.449 16.006 6.825 1.00 79.50 77 ARG A N 1
ATOM 598 C CA . ARG A 1 77 ? -24.393 16.635 5.881 1.00 79.50 77 ARG A CA 1
ATOM 599 C C . ARG A 1 77 ? -24.806 15.702 4.732 1.00 79.50 77 ARG A C 1
ATOM 601 O O . ARG A 1 77 ? -25.930 15.793 4.257 1.00 79.50 77 ARG A O 1
ATOM 608 N N . LYS A 1 78 ? -23.913 14.808 4.291 1.00 77.38 78 LYS A N 1
ATOM 609 C CA . LYS A 1 78 ? -24.177 13.853 3.200 1.00 77.38 78 LYS A CA 1
ATOM 610 C C . LYS A 1 78 ? -24.997 12.642 3.638 1.00 77.38 78 LYS A C 1
ATOM 612 O O . LYS A 1 78 ? -25.609 12.006 2.792 1.00 77.38 78 LYS A O 1
ATOM 617 N N . THR A 1 79 ? -24.996 12.329 4.929 1.00 84.69 79 THR A N 1
ATOM 618 C CA . THR A 1 79 ? -25.657 11.148 5.485 1.00 84.69 79 THR A CA 1
ATOM 619 C C . THR A 1 79 ? -26.903 11.509 6.298 1.00 84.69 79 THR A C 1
ATOM 621 O O . THR A 1 79 ? -27.471 10.649 6.957 1.00 84.69 79 THR A O 1
ATOM 624 N N . GLN A 1 80 ? -27.386 12.758 6.242 1.00 83.69 80 GLN A N 1
ATOM 625 C CA . GLN A 1 80 ? -28.545 13.227 7.025 1.00 83.69 80 GLN A CA 1
ATOM 626 C C . GLN A 1 80 ? -29.826 12.416 6.799 1.00 83.69 80 GLN A C 1
ATOM 628 O O . GLN A 1 80 ? -30.602 12.268 7.734 1.00 83.69 80 GLN A O 1
ATOM 633 N N . SER A 1 81 ? -30.035 11.874 5.599 1.00 88.06 81 SER A N 1
ATOM 634 C CA . SER A 1 81 ? -31.212 11.060 5.267 1.00 88.06 81 SER A CA 1
ATOM 635 C C . SER A 1 81 ? -31.027 9.559 5.504 1.00 88.06 81 SER A C 1
ATOM 637 O O . SER A 1 81 ? -31.958 8.806 5.246 1.00 88.06 81 SER A O 1
ATOM 639 N N . ARG A 1 82 ? -29.830 9.121 5.914 1.00 88.88 82 ARG A N 1
ATOM 640 C CA . ARG A 1 82 ? -29.500 7.707 6.141 1.00 88.88 82 ARG A CA 1
ATOM 641 C C . ARG A 1 82 ? -29.923 7.253 7.533 1.00 88.88 82 ARG A C 1
ATOM 643 O O . ARG A 1 82 ? -30.029 8.085 8.433 1.00 88.88 82 ARG A O 1
ATOM 650 N N . THR A 1 83 ? -30.152 5.959 7.711 1.00 91.56 83 THR A N 1
ATOM 651 C CA . THR A 1 83 ? -30.343 5.362 9.039 1.00 91.56 83 THR A CA 1
ATOM 652 C C . THR A 1 83 ? -29.016 5.307 9.804 1.00 91.56 83 THR A C 1
ATOM 654 O O . THR A 1 83 ? -27.942 5.515 9.233 1.00 91.56 83 THR A O 1
ATOM 657 N N . TYR A 1 84 ? -29.080 5.028 11.107 1.00 91.06 84 TYR A N 1
ATOM 658 C CA . TYR A 1 84 ? -27.886 4.788 11.920 1.00 91.06 84 TYR A CA 1
ATOM 659 C C . TYR A 1 84 ? -27.035 3.640 11.346 1.00 91.06 84 TYR A C 1
ATOM 661 O O . TYR A 1 84 ? -25.832 3.810 11.157 1.00 91.06 84 TYR A O 1
ATOM 669 N N . ASP A 1 85 ? -27.659 2.515 10.980 1.00 90.38 85 ASP A N 1
ATOM 670 C CA . ASP A 1 85 ? -26.951 1.344 10.444 1.00 90.38 85 ASP A CA 1
ATOM 671 C C . ASP A 1 85 ? -26.252 1.653 9.113 1.00 90.38 85 ASP A C 1
ATOM 673 O O . ASP A 1 85 ? -25.085 1.312 8.930 1.00 90.38 85 ASP A O 1
ATOM 677 N N . GLU A 1 86 ? -26.922 2.379 8.211 1.00 90.69 86 GLU A N 1
ATOM 678 C CA . GLU A 1 86 ? -26.333 2.817 6.938 1.00 90.69 86 GLU A CA 1
ATOM 679 C C . GLU A 1 86 ? -25.133 3.756 7.152 1.00 90.69 86 GLU A C 1
ATOM 681 O O . GLU A 1 86 ? -24.143 3.697 6.421 1.00 90.69 86 GLU A O 1
ATOM 686 N N . ARG A 1 87 ? -25.192 4.632 8.164 1.00 91.38 87 ARG A N 1
ATOM 687 C CA . ARG A 1 87 ? -24.066 5.510 8.525 1.00 91.38 87 ARG A CA 1
ATOM 688 C C . ARG A 1 87 ? -22.915 4.724 9.123 1.00 91.38 87 ARG A C 1
ATOM 690 O O . ARG A 1 87 ? -21.761 5.009 8.816 1.00 91.38 87 ARG A O 1
ATOM 697 N N . LEU A 1 88 ? -23.212 3.748 9.972 1.00 91.31 88 LEU A N 1
ATOM 698 C CA . LEU A 1 88 ? -22.198 2.890 10.560 1.00 91.31 88 LEU A CA 1
ATOM 699 C C . LEU A 1 88 ? -21.487 2.069 9.471 1.00 91.31 88 LEU A C 1
ATOM 701 O O . LEU A 1 88 ? -20.260 1.967 9.475 1.00 91.31 88 LEU A O 1
ATOM 705 N N . GLU A 1 89 ? -22.233 1.572 8.484 1.00 89.88 89 GLU A N 1
ATOM 706 C CA . GLU A 1 89 ? -21.673 0.919 7.299 1.00 89.88 89 GLU A CA 1
ATOM 707 C C . GLU A 1 89 ? -20.772 1.865 6.485 1.00 89.88 89 GLU A C 1
ATOM 709 O O . GLU A 1 89 ? -19.678 1.472 6.073 1.00 89.88 89 GLU A O 1
ATOM 714 N N . ASP A 1 90 ? -21.154 3.136 6.303 1.00 87.94 90 ASP A N 1
ATOM 715 C CA . ASP A 1 90 ? -20.278 4.132 5.667 1.00 87.94 90 ASP A CA 1
ATOM 716 C C . ASP A 1 90 ? -18.946 4.293 6.413 1.00 87.94 90 ASP A C 1
ATOM 718 O O . ASP A 1 90 ? -17.891 4.380 5.779 1.00 87.94 90 ASP A O 1
ATOM 722 N N . ILE A 1 91 ? -18.974 4.332 7.749 1.00 90.69 91 ILE A N 1
ATOM 723 C CA . ILE A 1 91 ? -17.756 4.431 8.562 1.00 90.69 91 ILE A CA 1
ATOM 724 C C . ILE A 1 91 ? -16.868 3.204 8.346 1.00 90.69 91 ILE A C 1
ATOM 726 O O . ILE A 1 91 ? -15.664 3.362 8.127 1.00 90.69 91 ILE A O 1
ATOM 730 N N . PHE A 1 92 ? -17.435 1.994 8.335 1.00 89.62 92 PHE A N 1
ATOM 731 C CA . PHE A 1 92 ? -16.667 0.783 8.032 1.00 89.62 92 PHE A CA 1
ATOM 732 C C . PHE A 1 92 ? -16.085 0.804 6.614 1.00 89.62 92 PHE A C 1
ATOM 734 O O . PHE A 1 92 ? -14.937 0.407 6.413 1.00 89.62 92 PHE A O 1
ATOM 741 N N . ASN A 1 93 ? -16.812 1.344 5.637 1.00 81.44 93 ASN A N 1
ATOM 742 C CA . ASN A 1 93 ? -16.304 1.523 4.277 1.00 81.44 93 ASN A CA 1
ATOM 743 C C . ASN A 1 93 ? -15.129 2.517 4.213 1.00 81.44 93 ASN A C 1
ATOM 745 O O . ASN A 1 93 ? -14.159 2.296 3.477 1.00 81.44 93 ASN A O 1
ATOM 749 N N . ILE A 1 94 ? -15.172 3.595 5.003 1.00 82.81 94 ILE A N 1
ATOM 750 C CA . ILE A 1 94 ? -14.055 4.542 5.139 1.00 82.81 94 ILE A CA 1
ATOM 751 C C . ILE A 1 94 ? -12.855 3.861 5.810 1.00 82.81 94 ILE A C 1
ATOM 753 O O . ILE A 1 94 ? -11.732 3.981 5.320 1.00 82.81 94 ILE A O 1
ATOM 757 N N . ALA A 1 95 ? -13.081 3.102 6.881 1.00 87.31 95 ALA A N 1
ATOM 758 C CA . ALA A 1 95 ? -12.039 2.352 7.578 1.00 87.31 95 ALA A CA 1
ATOM 759 C C . ALA A 1 95 ? -11.353 1.328 6.654 1.00 87.31 95 ALA A C 1
ATOM 761 O O . ALA A 1 95 ? -10.125 1.288 6.556 1.00 87.31 95 ALA A O 1
ATOM 762 N N . ASN A 1 96 ? -12.138 0.580 5.875 1.00 78.38 96 ASN A N 1
ATOM 763 C CA . ASN A 1 96 ? -11.619 -0.334 4.861 1.00 78.38 96 ASN A CA 1
ATOM 764 C C . ASN A 1 96 ? -10.826 0.408 3.769 1.00 78.38 96 ASN A C 1
ATOM 766 O O . ASN A 1 96 ? -9.773 -0.056 3.336 1.00 78.38 96 ASN A O 1
ATOM 770 N N . THR A 1 97 ? -11.271 1.604 3.373 1.00 77.00 97 THR A N 1
ATOM 771 C CA . THR A 1 97 ? -10.511 2.469 2.456 1.00 77.00 97 THR A CA 1
ATOM 772 C C . THR A 1 97 ? -9.155 2.857 3.049 1.00 77.00 97 THR A C 1
ATOM 774 O O . THR A 1 97 ? -8.147 2.816 2.345 1.00 77.00 97 THR A O 1
ATOM 777 N N . PHE A 1 98 ? -9.092 3.187 4.342 1.00 82.00 98 PHE A N 1
ATOM 778 C CA . PHE A 1 98 ? -7.833 3.508 5.017 1.00 82.00 98 PHE A CA 1
ATOM 779 C C . PHE A 1 98 ? -6.880 2.308 5.057 1.00 82.00 98 PHE A C 1
ATOM 781 O O . PHE A 1 98 ? -5.711 2.467 4.696 1.00 82.00 98 PHE A O 1
ATOM 788 N N . LYS A 1 99 ? -7.377 1.108 5.390 1.00 79.38 99 LYS A N 1
ATOM 789 C CA . LYS A 1 99 ? -6.611 -0.148 5.286 1.00 79.38 99 LYS A CA 1
ATOM 790 C C . LYS A 1 99 ? -6.038 -0.329 3.878 1.00 79.38 99 LYS A C 1
ATOM 792 O O . LYS A 1 99 ? -4.841 -0.564 3.729 1.00 79.38 99 LYS A O 1
ATOM 797 N N . ASN A 1 100 ? -6.867 -0.172 2.846 1.00 70.06 100 ASN A N 1
ATOM 798 C CA . ASN A 1 100 ? -6.451 -0.364 1.457 1.00 70.06 100 ASN A CA 1
ATOM 799 C C . ASN A 1 100 ? -5.385 0.643 1.014 1.00 70.06 100 ASN A C 1
ATOM 801 O O . ASN A 1 100 ? -4.488 0.279 0.259 1.00 70.06 100 ASN A O 1
ATOM 805 N N . VAL A 1 101 ? -5.446 1.891 1.490 1.00 73.81 101 VAL A N 1
ATOM 806 C CA . VAL A 1 101 ? -4.401 2.891 1.220 1.00 73.81 101 VAL A CA 1
ATOM 807 C C . VAL A 1 101 ? -3.089 2.518 1.911 1.00 73.81 101 VAL A C 1
ATOM 809 O O . VAL A 1 101 ? -2.040 2.586 1.277 1.00 73.81 101 VAL A O 1
ATOM 812 N N . LEU A 1 102 ? -3.131 2.085 3.176 1.00 75.75 102 LEU A N 1
ATOM 813 C CA . LEU A 1 102 ? -1.936 1.630 3.896 1.00 75.75 102 LEU A CA 1
ATOM 814 C C . LEU A 1 102 ? -1.275 0.431 3.197 1.00 75.75 102 LEU A C 1
ATOM 816 O O . LEU A 1 102 ? -0.051 0.405 3.056 1.00 75.75 102 LEU A O 1
ATOM 820 N N . LEU A 1 103 ? -2.079 -0.527 2.724 1.00 65.25 103 LEU A N 1
ATOM 821 C CA . LEU A 1 103 ? -1.609 -1.688 1.963 1.00 65.25 103 LEU A CA 1
ATOM 822 C C . LEU A 1 103 ? -1.053 -1.294 0.594 1.00 65.25 103 LEU A C 1
ATOM 824 O O . LEU A 1 103 ? 0.061 -1.678 0.255 1.00 65.25 103 LEU A O 1
ATOM 828 N N . GLY A 1 104 ? -1.797 -0.496 -0.175 1.00 48.91 104 GLY A N 1
ATOM 829 C CA . GLY A 1 104 ? -1.393 -0.059 -1.514 1.00 48.91 104 GLY A CA 1
ATOM 830 C C . GLY A 1 104 ? -0.136 0.814 -1.511 1.00 48.91 104 GLY A C 1
ATOM 831 O O . GLY A 1 104 ? 0.630 0.791 -2.466 1.00 48.91 104 GLY A O 1
ATOM 832 N N . ALA A 1 105 ? 0.118 1.539 -0.419 1.00 63.22 105 ALA A N 1
ATOM 833 C CA . ALA A 1 105 ? 1.356 2.285 -0.204 1.00 63.22 105 ALA A CA 1
ATOM 834 C C . ALA A 1 105 ? 2.493 1.430 0.395 1.00 63.22 105 ALA A C 1
ATOM 836 O O . ALA A 1 105 ? 3.557 1.963 0.705 1.00 63.22 105 ALA A O 1
ATOM 837 N N . SER A 1 106 ? 2.287 0.119 0.571 1.00 67.81 106 SER A N 1
ATOM 838 C CA . SER A 1 106 ? 3.264 -0.822 1.132 1.00 67.81 106 SER A CA 1
ATOM 839 C C . SER A 1 106 ? 3.738 -0.455 2.547 1.00 67.81 106 SER A C 1
ATOM 841 O O . SER A 1 106 ? 4.867 -0.762 2.931 1.00 67.81 106 SER A O 1
ATOM 843 N N . LEU A 1 107 ? 2.879 0.194 3.345 1.00 76.12 107 LEU A N 1
ATOM 844 C CA . LEU A 1 107 ? 3.234 0.688 4.682 1.00 76.12 107 LEU A CA 1
ATOM 845 C C . LEU A 1 107 ? 3.000 -0.337 5.800 1.00 76.12 107 LEU A C 1
ATOM 847 O O . LEU A 1 107 ? 3.491 -0.178 6.919 1.00 76.12 107 LEU A O 1
ATOM 851 N N . VAL A 1 108 ? 2.227 -1.379 5.518 1.00 76.38 108 VAL A N 1
ATOM 852 C CA . VAL A 1 108 ? 1.782 -2.349 6.517 1.00 76.38 108 VAL A CA 1
ATOM 853 C C . VAL A 1 108 ? 1.875 -3.773 5.989 1.00 76.38 108 VAL A C 1
ATOM 855 O O . VAL A 1 108 ? 1.773 -4.000 4.784 1.00 76.38 108 VAL A O 1
ATOM 858 N N . ASP A 1 109 ? 2.034 -4.713 6.912 1.00 75.38 109 ASP A N 1
ATOM 859 C CA . ASP A 1 109 ? 1.889 -6.147 6.692 1.00 75.38 109 ASP A CA 1
ATOM 860 C C . ASP A 1 109 ? 0.562 -6.626 7.294 1.00 75.38 109 ASP A C 1
ATOM 862 O O . ASP A 1 109 ? 0.060 -6.063 8.271 1.00 75.38 109 ASP A O 1
ATOM 866 N N . LEU A 1 110 ? 0.006 -7.696 6.731 1.00 74.31 110 LEU A N 1
ATOM 867 C CA . LEU A 1 110 ? -1.149 -8.393 7.293 1.00 74.31 110 LEU A CA 1
ATOM 868 C C . LEU A 1 110 ? -0.680 -9.642 8.029 1.00 74.31 110 LEU A C 1
ATOM 870 O O . LEU A 1 110 ? 0.160 -10.383 7.520 1.00 74.31 110 LEU A O 1
ATOM 874 N N . ARG A 1 111 ? -1.235 -9.898 9.212 1.00 74.44 111 ARG A N 1
ATOM 875 C CA . ARG A 1 111 ? -0.976 -11.123 9.979 1.00 74.44 111 ARG A CA 1
ATOM 876 C C . ARG A 1 111 ? -2.282 -11.671 10.530 1.00 74.44 111 ARG A C 1
ATOM 878 O O . ARG A 1 111 ? -3.171 -10.904 10.890 1.00 74.44 111 ARG A O 1
ATOM 885 N N . MET A 1 112 ? -2.389 -12.993 10.596 1.00 72.94 112 MET A N 1
ATOM 886 C CA . MET A 1 112 ? -3.507 -13.667 11.249 1.00 72.94 112 MET A CA 1
ATOM 887 C C . MET A 1 112 ? -3.221 -13.769 12.749 1.00 72.94 112 MET A C 1
ATOM 889 O O . MET A 1 112 ? -2.199 -14.331 13.136 1.00 72.94 112 MET A O 1
ATOM 893 N N . ILE A 1 113 ? -4.109 -13.227 13.578 1.00 72.12 113 ILE A N 1
ATOM 894 C CA . ILE A 1 113 ? -4.037 -13.257 15.042 1.00 72.12 113 ILE A CA 1
ATOM 895 C C . ILE A 1 113 ? -5.427 -13.631 15.549 1.00 72.12 113 ILE A C 1
ATOM 897 O O . ILE A 1 113 ? -6.380 -12.920 15.247 1.00 72.12 113 ILE A O 1
ATOM 901 N N . GLU A 1 114 ? -5.547 -14.727 16.305 1.00 74.06 114 GLU A N 1
ATOM 902 C CA . GLU A 1 114 ? -6.830 -15.162 16.895 1.00 74.06 114 GLU A CA 1
ATOM 903 C C . GLU A 1 114 ? -7.957 -15.250 15.845 1.00 74.06 114 GLU A C 1
ATOM 905 O O . GLU A 1 114 ? -9.042 -14.707 16.027 1.00 74.06 114 GLU A O 1
ATOM 910 N N . GLU A 1 115 ? -7.664 -15.875 14.696 1.00 74.88 115 GLU A N 1
ATOM 911 C CA . GLU A 1 115 ? -8.587 -16.021 13.551 1.00 74.88 115 GLU A CA 1
ATOM 912 C C . GLU A 1 115 ? -9.019 -14.703 12.877 1.00 74.88 115 GLU A C 1
ATOM 914 O O . GLU A 1 115 ? -9.868 -14.699 11.984 1.00 74.88 115 GLU A O 1
ATOM 919 N N . GLN A 1 116 ? -8.400 -13.578 13.239 1.00 71.56 116 GLN A N 1
ATOM 920 C CA . GLN A 1 116 ? -8.646 -12.278 12.626 1.00 71.56 116 GLN A CA 1
ATOM 921 C C . GLN A 1 116 ? -7.413 -11.758 11.890 1.00 71.56 116 GLN A C 1
ATOM 923 O O . GLN A 1 116 ? -6.287 -11.780 12.391 1.00 71.56 116 GLN A O 1
ATOM 928 N N . VAL A 1 117 ? -7.634 -11.217 10.692 1.00 74.56 117 VAL A N 1
ATOM 929 C CA . VAL A 1 117 ? -6.588 -10.507 9.954 1.00 74.56 117 VAL A CA 1
ATOM 930 C C . VAL A 1 117 ? -6.378 -9.139 10.593 1.00 74.56 117 VAL A C 1
ATOM 932 O O . VAL A 1 117 ? -7.297 -8.320 10.649 1.00 74.56 117 VAL A O 1
ATOM 935 N N . ARG A 1 118 ? -5.150 -8.882 11.041 1.00 81.81 118 ARG A N 1
ATOM 936 C CA . ARG A 1 118 ? -4.736 -7.611 11.631 1.00 81.81 118 ARG A CA 1
ATOM 937 C C . ARG A 1 118 ? -3.592 -6.985 10.841 1.00 81.81 118 ARG A C 1
ATOM 939 O O . ARG A 1 118 ? -2.746 -7.665 10.261 1.00 81.81 118 ARG A O 1
ATOM 946 N N . VAL A 1 119 ? -3.604 -5.664 10.818 1.00 82.75 119 VAL A N 1
ATOM 947 C CA . VAL A 1 119 ? -2.665 -4.781 10.139 1.00 82.75 119 VAL A CA 1
ATOM 948 C C . VAL A 1 119 ? -1.554 -4.407 11.110 1.00 82.75 119 VAL A C 1
ATOM 950 O O . VAL A 1 119 ? -1.840 -3.985 12.230 1.00 82.75 119 VAL A O 1
ATOM 953 N N . PHE A 1 120 ? -0.304 -4.521 10.663 1.00 84.56 120 PHE A N 1
ATOM 954 C CA . PHE A 1 120 ? 0.897 -4.179 11.423 1.00 84.56 120 PHE A CA 1
ATOM 955 C C . PHE A 1 120 ? 1.792 -3.238 10.613 1.00 84.56 120 PHE A C 1
ATOM 957 O O . PHE A 1 120 ? 2.005 -3.491 9.429 1.00 84.56 120 PHE A O 1
ATOM 964 N N . PRO A 1 121 ? 2.372 -2.184 11.205 1.00 87.44 121 PRO A N 1
ATOM 965 C CA . PRO A 1 121 ? 3.347 -1.347 10.513 1.00 87.44 121 PRO A CA 1
ATOM 966 C C . PRO A 1 121 ? 4.598 -2.135 10.129 1.00 87.44 121 PRO A C 1
ATOM 968 O O . PRO A 1 121 ? 5.090 -2.959 10.906 1.00 87.44 121 PRO A O 1
ATOM 971 N N . LYS A 1 122 ? 5.172 -1.834 8.961 1.00 80.12 122 LYS A N 1
ATOM 972 C CA . LYS A 1 122 ? 6.487 -2.375 8.607 1.00 80.12 122 LYS A CA 1
ATOM 973 C C . LYS A 1 122 ? 7.569 -1.782 9.503 1.00 80.12 122 LYS A C 1
ATOM 975 O O . LYS A 1 122 ? 7.650 -0.572 9.700 1.00 80.12 122 LYS A O 1
ATOM 980 N N . GLN A 1 123 ? 8.465 -2.635 9.990 1.00 76.12 123 GLN A N 1
ATOM 981 C CA . GLN A 1 123 ? 9.438 -2.269 11.023 1.00 76.12 123 GLN A CA 1
ATOM 982 C C . GLN A 1 123 ? 10.390 -1.128 10.623 1.00 76.12 123 GLN A C 1
ATOM 984 O O . GLN A 1 123 ? 10.785 -0.330 11.471 1.00 76.12 123 GLN A O 1
ATOM 989 N N . HIS A 1 124 ? 10.720 -1.004 9.335 1.00 76.12 124 HIS A N 1
ATOM 990 C CA . HIS A 1 124 ? 11.592 0.059 8.826 1.00 76.12 124 HIS A CA 1
ATOM 991 C C . HIS A 1 124 ? 10.936 1.455 8.833 1.00 76.12 124 HIS A C 1
ATOM 993 O O . HIS A 1 124 ? 11.627 2.456 8.651 1.00 76.12 124 HIS A O 1
ATOM 999 N N . LEU A 1 125 ? 9.620 1.553 9.060 1.00 79.19 125 LEU A N 1
ATOM 1000 C CA . LEU A 1 125 ? 8.893 2.826 9.062 1.00 79.19 125 LEU A CA 1
ATOM 1001 C C . LEU A 1 125 ? 8.942 3.560 10.401 1.00 79.19 125 LEU A C 1
ATOM 1003 O O . LEU A 1 125 ? 8.632 4.749 10.432 1.00 79.19 125 LEU A O 1
ATOM 1007 N N . LYS A 1 126 ? 9.371 2.905 11.487 1.00 77.62 126 LYS A N 1
ATOM 1008 C CA . LYS A 1 126 ? 9.439 3.499 12.835 1.00 77.62 126 LYS A CA 1
ATOM 1009 C C . LYS A 1 126 ? 10.156 4.852 12.856 1.00 77.62 126 LYS A C 1
ATOM 1011 O O . LYS A 1 126 ? 9.629 5.828 13.381 1.00 77.62 126 LYS A O 1
ATOM 1016 N N . ALA A 1 127 ? 11.331 4.927 12.227 1.00 78.06 127 ALA A N 1
ATOM 1017 C CA . ALA A 1 127 ? 12.106 6.167 12.150 1.00 78.06 127 ALA A CA 1
ATOM 1018 C C . ALA A 1 127 ? 11.373 7.258 11.346 1.00 78.06 127 ALA A C 1
ATOM 1020 O O . ALA A 1 127 ? 11.326 8.414 11.758 1.00 78.06 127 ALA A O 1
ATOM 1021 N N . ARG A 1 128 ? 10.723 6.879 10.238 1.00 81.69 128 ARG A N 1
ATOM 1022 C CA . ARG A 1 128 ? 9.973 7.806 9.377 1.00 81.69 128 ARG A CA 1
ATOM 1023 C C . ARG A 1 128 ? 8.710 8.347 10.039 1.00 81.69 128 ARG A C 1
ATOM 1025 O O . ARG A 1 128 ? 8.373 9.506 9.826 1.00 81.69 128 ARG A O 1
ATOM 1032 N N . ILE A 1 129 ? 8.024 7.543 10.849 1.00 86.38 129 ILE A N 1
ATOM 1033 C CA . ILE A 1 129 ? 6.850 7.980 11.620 1.00 86.38 129 ILE A CA 1
ATOM 1034 C C . ILE A 1 129 ? 7.230 9.138 12.550 1.00 86.38 129 ILE A C 1
ATOM 1036 O O . ILE A 1 129 ? 6.573 10.178 12.519 1.00 86.38 129 ILE A O 1
ATOM 1040 N N . ALA A 1 130 ? 8.325 8.991 13.303 1.00 83.94 130 ALA A N 1
ATOM 1041 C CA . ALA A 1 130 ? 8.811 10.027 14.213 1.00 83.94 130 ALA A CA 1
ATOM 1042 C C . ALA A 1 130 ? 9.236 11.311 13.475 1.00 83.94 130 ALA A C 1
ATOM 1044 O O . ALA A 1 130 ? 8.905 12.414 13.911 1.00 83.94 130 ALA A O 1
ATOM 1045 N N . GLU A 1 131 ? 9.918 11.181 12.331 1.00 85.81 131 GLU A N 1
ATOM 1046 C CA . GLU A 1 131 ? 10.272 12.324 11.474 1.00 85.81 131 GLU A CA 1
ATOM 1047 C C . GLU A 1 131 ? 9.029 13.080 10.984 1.00 85.81 131 GLU A C 1
ATOM 1049 O O . GLU A 1 131 ? 8.983 14.309 11.046 1.00 85.81 131 GLU A O 1
ATOM 1054 N N . ILE A 1 132 ? 8.007 12.356 10.516 1.00 84.06 132 ILE A N 1
ATOM 1055 C CA . ILE A 1 132 ? 6.767 12.956 10.013 1.00 84.06 132 ILE A CA 1
ATOM 1056 C C . ILE A 1 132 ? 5.999 13.637 11.143 1.00 84.06 132 ILE A C 1
ATOM 1058 O O . ILE A 1 132 ? 5.452 14.717 10.928 1.00 84.06 132 ILE A O 1
ATOM 1062 N N . ASP A 1 133 ? 5.948 13.041 12.335 1.00 83.94 133 ASP A N 1
ATOM 1063 C CA . ASP A 1 133 ? 5.294 13.646 13.497 1.00 83.94 133 ASP A CA 1
ATOM 1064 C C . ASP A 1 133 ? 5.870 15.007 13.862 1.00 83.94 133 ASP A C 1
ATOM 1066 O O . ASP A 1 133 ? 5.100 15.924 14.151 1.00 83.94 133 ASP A O 1
ATOM 1070 N N . ALA A 1 134 ? 7.196 15.137 13.803 1.00 85.50 134 ALA A N 1
ATOM 1071 C CA . ALA A 1 134 ? 7.907 16.363 14.137 1.00 85.50 134 ALA A CA 1
ATOM 1072 C C . ALA A 1 134 ? 7.630 17.514 13.155 1.00 85.50 134 ALA A C 1
ATOM 1074 O O . ALA A 1 134 ? 7.884 18.676 13.479 1.00 85.50 134 ALA A O 1
ATOM 1075 N N . LEU A 1 135 ? 7.099 17.223 11.962 1.00 83.00 135 LEU A N 1
ATOM 1076 C CA . LEU A 1 135 ? 6.702 18.266 11.024 1.00 83.00 135 LEU A CA 1
ATOM 1077 C C . LEU A 1 135 ? 5.561 19.110 11.619 1.00 83.00 135 LEU A C 1
ATOM 1079 O O . LEU A 1 135 ? 4.692 18.582 12.321 1.00 83.00 135 LEU A O 1
ATOM 1083 N N . PRO A 1 136 ? 5.479 20.411 11.308 1.00 81.69 136 PRO A N 1
ATOM 1084 C CA . PRO A 1 136 ? 4.326 21.215 11.687 1.00 81.69 136 PRO A CA 1
ATOM 1085 C C . PRO A 1 136 ? 3.057 20.732 10.967 1.00 81.69 136 PRO A C 1
ATOM 1087 O O . PRO A 1 136 ? 3.102 20.209 9.848 1.00 81.69 136 PRO A O 1
ATOM 1090 N N . PHE A 1 137 ? 1.903 20.903 11.612 1.00 78.69 137 PHE A N 1
ATOM 1091 C CA . PHE A 1 137 ? 0.619 20.721 10.939 1.00 78.69 137 PHE A CA 1
ATOM 1092 C C . PHE A 1 137 ? 0.408 21.830 9.915 1.00 78.69 137 PHE A C 1
ATOM 1094 O O . PHE A 1 137 ? 0.742 22.990 10.149 1.00 78.69 137 PHE A O 1
ATOM 1101 N N . VAL A 1 138 ? -0.180 21.459 8.784 1.00 71.62 138 VAL A N 1
ATOM 1102 C CA . VAL A 1 138 ? -0.586 22.417 7.762 1.00 71.62 138 VAL A CA 1
ATOM 1103 C C . VAL A 1 138 ? -1.825 23.161 8.264 1.00 71.62 138 VAL A C 1
ATOM 1105 O O . VAL A 1 138 ? -2.813 22.529 8.640 1.00 71.62 138 VAL A O 1
ATOM 1108 N N . ASP A 1 139 ? -1.783 24.494 8.269 1.00 71.75 139 ASP A N 1
ATOM 1109 C CA . ASP A 1 139 ? -2.941 25.322 8.619 1.00 71.75 139 ASP A CA 1
ATOM 1110 C C . ASP A 1 139 ? -3.939 25.376 7.455 1.00 71.75 139 ASP A C 1
ATOM 1112 O O . ASP A 1 139 ? -3.994 26.331 6.684 1.00 71.75 139 ASP A O 1
ATOM 1116 N N . PHE A 1 140 ? -4.759 24.335 7.323 1.00 65.00 140 PHE A N 1
ATOM 1117 C CA . PHE A 1 140 ? -5.783 24.259 6.277 1.00 65.00 140 PHE A CA 1
ATOM 1118 C C . PHE A 1 140 ? -6.859 25.354 6.372 1.00 65.00 140 PHE A C 1
ATOM 1120 O O . PHE A 1 140 ? -7.625 25.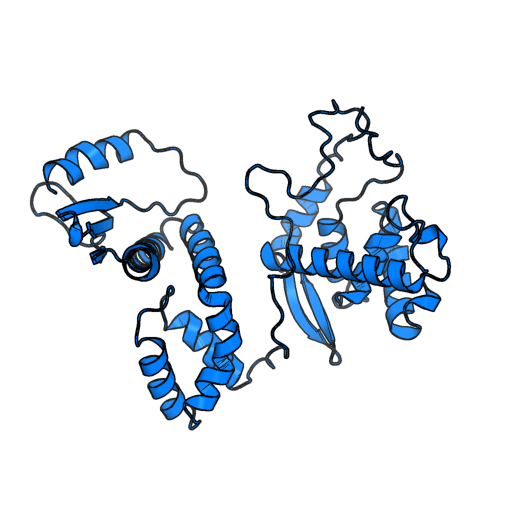518 5.426 1.00 65.00 140 PHE A O 1
ATOM 1127 N N . ILE A 1 141 ? -6.945 26.081 7.492 1.00 66.25 141 ILE A N 1
ATOM 1128 C CA . ILE A 1 141 ? -7.936 27.142 7.709 1.00 66.25 141 ILE A CA 1
ATOM 1129 C C . ILE A 1 141 ? -7.373 28.495 7.265 1.00 66.25 141 ILE A C 1
ATOM 1131 O O . ILE A 1 141 ? -8.100 29.288 6.670 1.00 66.25 141 ILE A O 1
ATOM 1135 N N . GLY A 1 142 ? -6.098 28.756 7.559 1.00 65.25 142 GLY A N 1
ATOM 1136 C CA . GLY A 1 142 ? -5.393 29.975 7.161 1.00 65.25 142 GLY A CA 1
ATOM 1137 C C . GLY A 1 142 ? -4.825 29.949 5.739 1.00 65.25 142 GLY A C 1
ATOM 1138 O O . GLY A 1 142 ? -4.499 31.007 5.200 1.00 65.25 142 GLY A O 1
ATOM 1139 N N . LEU A 1 143 ? -4.707 28.773 5.114 1.00 65.19 143 LEU A N 1
ATOM 1140 C CA . LEU A 1 143 ? -4.208 28.652 3.745 1.00 65.19 143 LEU A CA 1
ATOM 1141 C C . LEU A 1 143 ? -5.188 29.219 2.700 1.00 65.19 143 LEU A C 1
ATOM 1143 O O . LEU A 1 143 ? -6.407 29.088 2.848 1.00 65.19 143 LEU A O 1
ATOM 1147 N N . PRO A 1 144 ? -4.677 29.773 1.582 1.00 62.16 144 PRO A N 1
ATOM 1148 C CA . PRO A 1 144 ? -5.501 30.101 0.422 1.00 62.16 144 PRO A CA 1
ATOM 1149 C C . PRO A 1 144 ? -6.330 28.890 -0.032 1.00 62.16 144 PRO A C 1
ATOM 1151 O O . PRO A 1 144 ? -5.827 27.766 -0.067 1.00 62.16 144 PRO A O 1
ATOM 1154 N N . ALA A 1 145 ? -7.588 29.110 -0.431 1.00 57.62 145 ALA A N 1
ATOM 1155 C CA . ALA A 1 145 ? -8.530 28.037 -0.785 1.00 57.62 145 ALA A CA 1
ATOM 1156 C C . ALA A 1 145 ? -8.019 27.097 -1.900 1.00 57.62 145 ALA A C 1
ATOM 1158 O O . ALA A 1 145 ? -8.374 25.922 -1.935 1.00 57.62 145 ALA A O 1
ATOM 1159 N N . GLU A 1 146 ? -7.152 27.601 -2.779 1.00 57.06 146 GLU A N 1
ATOM 1160 C CA . GLU A 1 146 ? -6.486 26.837 -3.844 1.00 57.06 146 GLU A CA 1
ATOM 1161 C C . GLU A 1 146 ? -5.453 25.830 -3.307 1.00 57.06 146 GLU A C 1
ATOM 1163 O O . GLU A 1 146 ? -5.186 24.813 -3.942 1.00 57.06 146 GLU A O 1
ATOM 1168 N N . GLN A 1 147 ? -4.893 26.090 -2.124 1.00 48.94 147 GLN A N 1
ATOM 1169 C CA . GLN A 1 147 ? -3.907 25.245 -1.444 1.00 48.94 147 GLN A CA 1
ATOM 1170 C C . GLN A 1 147 ? -4.557 24.326 -0.393 1.00 48.94 147 GLN A C 1
ATOM 1172 O O . GLN A 1 147 ? -3.994 23.289 -0.043 1.00 48.94 147 GLN A O 1
ATOM 1177 N N . ALA A 1 148 ? -5.766 24.657 0.072 1.00 48.34 148 ALA A N 1
ATOM 1178 C CA . ALA A 1 148 ? -6.534 23.904 1.066 1.00 48.34 148 ALA A CA 1
ATOM 1179 C C . ALA A 1 148 ? -7.482 22.859 0.433 1.00 48.34 148 ALA A C 1
ATOM 1181 O O . ALA A 1 148 ? -8.678 22.799 0.732 1.00 48.34 148 ALA A O 1
ATOM 1182 N N . VAL A 1 149 ? -6.973 22.011 -0.467 1.00 50.16 149 VAL A N 1
ATOM 1183 C CA . VAL A 1 149 ? -7.793 20.963 -1.099 1.00 50.16 149 VAL A CA 1
ATOM 1184 C C . VAL A 1 149 ? -7.877 19.733 -0.188 1.00 50.16 149 VAL A C 1
ATOM 1186 O O . VAL A 1 149 ? -6.967 18.913 -0.137 1.00 50.16 149 VAL A O 1
ATOM 1189 N N . LEU A 1 150 ? -9.014 19.562 0.494 1.00 47.72 150 LEU A N 1
ATOM 1190 C CA . LEU A 1 150 ? -9.304 18.423 1.390 1.00 47.72 150 LEU A CA 1
ATOM 1191 C C . LEU A 1 150 ? -9.597 17.093 0.663 1.00 47.72 150 LEU A C 1
ATOM 1193 O O . LEU A 1 150 ? -9.957 16.099 1.292 1.00 47.72 150 LEU A O 1
ATOM 1197 N N . GLN A 1 151 ? -9.504 17.059 -0.668 1.00 44.47 151 GLN A N 1
ATOM 1198 C CA . GLN A 1 151 ? -9.787 15.863 -1.462 1.00 44.47 151 GLN A CA 1
ATOM 1199 C C . GLN A 1 151 ? -8.491 15.101 -1.758 1.00 44.47 151 GLN A C 1
ATOM 1201 O O . GLN A 1 151 ? -7.800 15.381 -2.738 1.00 44.47 151 GLN A O 1
ATOM 1206 N N . LEU A 1 152 ? -8.199 14.088 -0.936 1.00 41.56 152 LEU A N 1
ATOM 1207 C CA . LEU A 1 152 ? -7.328 12.979 -1.334 1.00 41.56 152 LEU A CA 1
ATOM 1208 C C . LEU A 1 152 ? -7.904 12.362 -2.620 1.00 41.56 152 LEU A C 1
ATOM 1210 O O . LEU A 1 152 ? -9.063 11.953 -2.645 1.00 41.56 152 LEU A O 1
ATOM 1214 N N . GLY A 1 153 ? -7.121 12.349 -3.702 1.00 36.38 153 GLY A N 1
ATOM 1215 C CA . GLY A 1 153 ? -7.542 11.762 -4.980 1.00 36.38 153 GLY A CA 1
ATOM 1216 C C . GLY A 1 153 ? -8.130 12.727 -6.022 1.00 36.38 153 GLY A C 1
ATOM 1217 O O . GLY A 1 153 ? -8.822 12.284 -6.929 1.00 36.38 153 GLY A O 1
ATOM 1218 N N . LYS A 1 154 ? -7.850 14.035 -5.946 1.00 37.59 154 LYS A N 1
ATOM 1219 C CA . LYS A 1 154 ? -8.005 14.964 -7.089 1.00 37.59 154 LYS A CA 1
ATOM 1220 C C . LYS A 1 154 ? -6.683 15.561 -7.578 1.00 37.59 154 LYS A C 1
ATOM 1222 O O . LYS A 1 154 ? -6.649 16.652 -8.139 1.00 37.59 154 LYS A O 1
ATOM 1227 N N . ARG A 1 155 ? -5.576 14.833 -7.408 1.00 36.38 155 ARG A N 1
ATOM 1228 C CA . ARG A 1 155 ? -4.440 15.038 -8.316 1.00 36.38 155 ARG A CA 1
ATOM 1229 C C . ARG A 1 155 ? -4.885 14.619 -9.717 1.00 36.38 155 ARG A C 1
ATOM 1231 O O . ARG A 1 155 ? -5.695 13.703 -9.853 1.00 36.38 155 ARG A O 1
ATOM 1238 N N . PHE A 1 156 ? -4.391 15.312 -10.736 1.00 27.91 156 PHE A N 1
ATOM 1239 C CA . PHE A 1 156 ? -4.586 14.936 -12.135 1.00 27.91 156 PHE A CA 1
ATOM 1240 C C . PHE A 1 156 ? -4.310 13.424 -12.287 1.00 27.91 156 PHE A C 1
ATOM 1242 O O . PHE A 1 156 ? -3.227 12.974 -11.923 1.00 27.91 156 PHE A O 1
ATOM 1249 N N . GLY A 1 157 ? -5.309 12.639 -12.711 1.00 35.44 157 GLY A N 1
ATOM 1250 C CA . GLY A 1 157 ? -5.199 11.177 -12.866 1.00 35.44 157 GLY A CA 1
ATOM 1251 C C . GLY A 1 157 ? -5.654 10.298 -11.688 1.00 35.44 157 GLY A C 1
ATOM 1252 O O . GLY A 1 157 ? -5.558 9.079 -11.781 1.00 35.44 157 GLY A O 1
ATOM 1253 N N . ALA A 1 158 ? -6.171 10.851 -10.588 1.00 35.28 158 ALA A N 1
ATOM 1254 C CA . ALA A 1 158 ? -6.630 10.032 -9.465 1.00 35.28 158 ALA A CA 1
ATOM 1255 C C . ALA A 1 158 ? -8.062 9.484 -9.665 1.00 35.28 158 ALA A C 1
ATOM 1257 O O . ALA A 1 158 ? -9.027 10.233 -9.829 1.00 35.28 158 ALA A O 1
ATOM 1258 N N . VAL A 1 159 ? -8.196 8.153 -9.630 1.00 39.47 159 VAL A N 1
ATOM 1259 C CA . VAL A 1 159 ? -9.475 7.429 -9.701 1.00 39.47 159 VAL A CA 1
ATOM 1260 C C . VAL A 1 159 ? -10.028 7.235 -8.287 1.00 39.47 159 VAL A C 1
ATOM 1262 O O . VAL A 1 159 ? -9.310 6.870 -7.362 1.00 39.47 159 VAL A O 1
ATOM 1265 N N . LYS A 1 160 ? -11.331 7.482 -8.119 1.00 34.94 160 LYS A N 1
ATOM 1266 C CA . LYS A 1 160 ? -12.053 7.490 -6.833 1.00 34.94 160 LYS A CA 1
ATOM 1267 C C . LYS A 1 160 ? -12.218 6.101 -6.187 1.00 34.94 160 LYS A C 1
ATOM 1269 O O . LYS A 1 160 ? -12.725 6.018 -5.074 1.00 34.94 160 LYS A O 1
ATOM 1274 N N . ASP A 1 161 ? -11.855 5.023 -6.882 1.00 37.91 161 ASP A N 1
ATOM 1275 C CA . ASP A 1 161 ? -12.174 3.653 -6.473 1.00 37.91 161 ASP A CA 1
ATOM 1276 C C . ASP A 1 161 ? -10.942 2.891 -5.965 1.00 37.91 161 ASP A C 1
ATOM 1278 O O . ASP A 1 161 ? -10.135 2.384 -6.740 1.00 37.91 161 ASP A O 1
ATOM 1282 N N . THR A 1 162 ? -10.819 2.799 -4.641 1.00 41.28 162 THR A N 1
ATOM 1283 C CA . THR A 1 162 ? -9.809 2.004 -3.921 1.00 41.28 162 THR A CA 1
ATOM 1284 C C . THR A 1 162 ? -10.331 0.617 -3.524 1.00 41.28 162 THR A C 1
ATOM 1286 O O . THR A 1 162 ? -9.705 -0.067 -2.718 1.00 41.28 162 THR A O 1
ATOM 1289 N N . ARG A 1 163 ? -11.494 0.175 -4.033 1.00 41.91 163 ARG A N 1
ATOM 1290 C CA . ARG A 1 163 ? -12.048 -1.167 -3.747 1.00 41.91 163 ARG A CA 1
ATOM 1291 C C . ARG A 1 163 ? -11.408 -2.270 -4.593 1.00 41.91 163 ARG A C 1
ATOM 1293 O O . ARG A 1 163 ? -11.691 -3.441 -4.380 1.00 41.91 163 ARG A O 1
ATOM 1300 N N . ARG A 1 164 ? -10.532 -1.905 -5.534 1.00 36.91 164 ARG A N 1
ATOM 1301 C CA . ARG A 1 164 ? -9.753 -2.834 -6.370 1.00 36.91 164 ARG A CA 1
ATOM 1302 C C . ARG A 1 164 ? -8.454 -3.318 -5.720 1.00 36.91 164 ARG A C 1
ATOM 1304 O O . ARG A 1 164 ? -7.670 -3.988 -6.381 1.00 36.91 164 ARG A O 1
ATOM 1311 N N . THR A 1 165 ? -8.224 -2.984 -4.454 1.00 38.69 165 THR A N 1
ATOM 1312 C CA . THR A 1 165 ? -7.034 -3.389 -3.711 1.00 38.69 165 THR A CA 1
ATOM 1313 C C . THR A 1 165 ? -7.399 -4.417 -2.640 1.00 38.69 165 THR A C 1
ATOM 1315 O O . THR A 1 165 ? -8.038 -4.093 -1.644 1.00 38.69 165 THR A O 1
ATOM 1318 N N . PHE A 1 166 ? -6.929 -5.645 -2.870 1.00 40.31 166 PHE A N 1
ATOM 1319 C CA . PHE A 1 166 ? -6.581 -6.655 -1.867 1.00 40.31 166 PHE A CA 1
ATOM 1320 C C . PHE A 1 166 ? -7.685 -7.200 -0.952 1.00 40.31 166 PHE A C 1
ATOM 1322 O O . PHE A 1 166 ? -7.901 -6.679 0.136 1.00 40.31 166 PHE A O 1
ATOM 1329 N N . MET 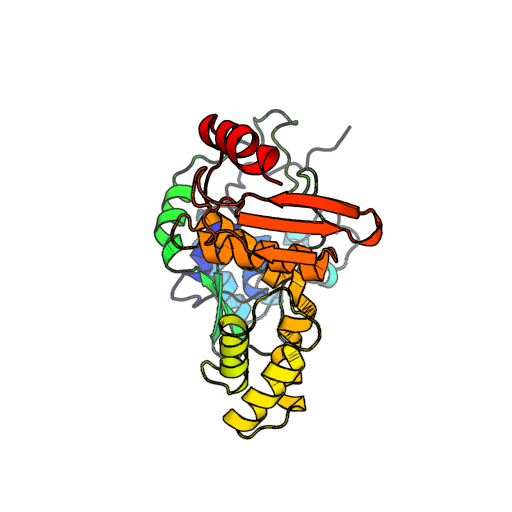A 1 167 ? -8.220 -8.377 -1.299 1.00 30.44 167 MET A N 1
ATOM 1330 C CA . MET A 1 167 ? -8.468 -9.448 -0.319 1.00 30.44 167 MET A CA 1
ATOM 1331 C C . MET A 1 167 ? -8.334 -10.827 -0.992 1.00 30.44 167 MET A C 1
ATOM 1333 O O . MET A 1 167 ? -9.197 -11.188 -1.791 1.00 30.44 167 MET A O 1
ATOM 1337 N N . PRO A 1 168 ? -7.317 -11.645 -0.666 1.00 31.30 168 PRO A N 1
ATOM 1338 C CA . PRO A 1 168 ? -7.499 -13.088 -0.699 1.00 31.30 168 PRO A CA 1
ATOM 1339 C C . PRO A 1 168 ? -8.422 -13.483 0.466 1.00 31.30 168 PRO A C 1
ATOM 1341 O O . PRO A 1 168 ? -8.299 -12.968 1.576 1.00 31.30 168 PRO A O 1
ATOM 1344 N N . SER A 1 169 ? -9.369 -14.389 0.216 1.00 33.28 169 SER A N 1
ATOM 1345 C CA . SER A 1 169 ? -10.382 -14.845 1.186 1.00 33.28 169 SER A CA 1
ATOM 1346 C C . SER A 1 169 ? -9.816 -15.685 2.342 1.00 33.28 169 SER A C 1
ATOM 1348 O O . SER A 1 169 ? -10.542 -16.017 3.277 1.00 33.28 169 SER A O 1
ATOM 1350 N N . LYS A 1 170 ? -8.517 -16.000 2.308 1.00 29.41 170 LYS A N 1
ATOM 1351 C CA . LYS A 1 170 ? -7.747 -16.603 3.398 1.00 29.41 170 LYS A CA 1
ATOM 1352 C C . LYS A 1 170 ? -6.358 -15.969 3.424 1.00 29.41 170 LYS A C 1
ATOM 1354 O O . LYS A 1 170 ? -5.715 -15.868 2.380 1.00 29.41 170 LYS A O 1
ATOM 1359 N N . ALA A 1 171 ? -5.888 -15.559 4.603 1.00 36.19 171 ALA A N 1
ATOM 1360 C CA . ALA A 1 171 ? -4.458 -15.325 4.779 1.00 36.19 171 ALA A CA 1
ATOM 1361 C C . ALA A 1 171 ? -3.755 -16.692 4.691 1.00 36.19 171 ALA A C 1
ATOM 1363 O O . ALA A 1 171 ? -4.270 -17.651 5.275 1.00 36.19 171 ALA A O 1
ATOM 1364 N N . PRO A 1 172 ? -2.625 -16.818 3.980 1.00 30.44 172 PRO A N 1
ATOM 1365 C CA . PRO A 1 172 ? -1.880 -18.064 3.981 1.00 30.44 172 PRO A CA 1
ATOM 1366 C C . PRO A 1 172 ? -1.370 -18.303 5.401 1.00 30.44 172 PRO A C 1
ATOM 1368 O O . PRO A 1 172 ? -0.785 -17.400 6.005 1.00 30.44 172 PRO A O 1
ATOM 1371 N N . GLU A 1 173 ? -1.565 -19.508 5.939 1.00 33.22 173 GLU A N 1
ATOM 1372 C CA . GLU A 1 173 ? -0.731 -19.944 7.056 1.00 33.22 173 GLU A CA 1
ATOM 1373 C C . GLU A 1 173 ? 0.718 -19.807 6.586 1.00 33.22 173 GLU A C 1
ATOM 1375 O O . GLU A 1 173 ? 1.051 -20.218 5.465 1.00 33.22 173 GLU A O 1
ATOM 1380 N N . LEU A 1 174 ? 1.560 -19.183 7.410 1.00 33.62 174 LEU A N 1
ATOM 1381 C CA . LEU A 1 174 ? 3.002 -19.180 7.210 1.00 33.62 174 LEU A CA 1
ATOM 1382 C C . LEU A 1 174 ? 3.413 -20.658 7.113 1.00 33.62 174 LEU A C 1
ATOM 1384 O O . LEU A 1 174 ? 3.366 -21.358 8.120 1.00 33.62 174 LEU A O 1
ATOM 1388 N N . PHE A 1 175 ? 3.735 -21.113 5.893 1.00 39.19 175 PHE A N 1
ATOM 1389 C CA . PHE A 1 175 ? 4.016 -22.501 5.477 1.00 39.19 175 PHE A CA 1
ATOM 1390 C C . PHE A 1 175 ? 2.835 -23.397 5.042 1.00 39.19 175 PHE A C 1
ATOM 1392 O O . PHE A 1 175 ? 2.924 -24.621 5.115 1.00 39.19 175 PHE A O 1
ATOM 1399 N N . THR A 1 176 ? 1.768 -22.835 4.473 1.00 52.19 176 THR A N 1
ATOM 1400 C CA . THR A 1 176 ? 0.867 -23.612 3.591 1.00 52.19 176 THR A CA 1
ATOM 1401 C C . THR A 1 176 ? 1.550 -23.938 2.261 1.00 52.19 176 THR A C 1
ATOM 1403 O O . THR A 1 176 ? 2.356 -23.138 1.768 1.00 52.19 176 THR A O 1
ATOM 1406 N N . LYS A 1 177 ? 1.215 -25.080 1.638 1.00 54.59 177 LYS A N 1
ATOM 1407 C CA . LYS A 1 177 ? 1.715 -25.430 0.293 1.00 54.59 177 LYS A CA 1
ATOM 1408 C C . LYS A 1 177 ? 1.394 -24.311 -0.705 1.00 54.59 177 LYS A C 1
ATOM 1410 O O . LYS A 1 177 ? 2.221 -23.979 -1.541 1.00 54.59 177 LYS A O 1
ATOM 1415 N N . GLU A 1 178 ? 0.249 -23.662 -0.540 1.00 56.16 178 GLU A N 1
ATOM 1416 C CA . GLU A 1 178 ? -0.225 -22.520 -1.317 1.00 56.16 178 GLU A CA 1
ATOM 1417 C C . GLU A 1 178 ? 0.678 -21.283 -1.165 1.00 56.16 178 GLU A C 1
ATOM 1419 O O . GLU A 1 178 ? 0.985 -20.634 -2.161 1.00 56.16 178 GLU A O 1
ATOM 1424 N N . SER A 1 179 ? 1.169 -20.979 0.045 1.00 53.25 179 SER A N 1
ATOM 1425 C CA . SER A 1 179 ? 2.117 -19.872 0.276 1.00 53.25 179 SER A CA 1
ATOM 1426 C C . SER A 1 179 ? 3.484 -20.110 -0.375 1.00 53.25 179 SER A C 1
ATOM 1428 O O . SER A 1 179 ? 4.100 -19.173 -0.884 1.00 53.25 179 SER A O 1
ATOM 1430 N N . LEU A 1 180 ? 3.931 -21.369 -0.414 1.00 62.59 180 LEU A N 1
ATOM 1431 C CA . LEU A 1 180 ? 5.177 -21.766 -1.072 1.00 62.59 180 LEU A CA 1
ATOM 1432 C C . LEU A 1 180 ? 5.034 -21.697 -2.592 1.00 62.59 180 LEU A C 1
ATOM 1434 O O . LEU A 1 180 ? 5.915 -21.168 -3.259 1.00 62.59 180 LEU A O 1
ATOM 1438 N N . ILE A 1 181 ? 3.903 -22.164 -3.129 1.00 65.62 181 ILE A N 1
ATOM 1439 C CA . ILE A 1 181 ? 3.552 -22.014 -4.548 1.00 65.62 181 ILE A CA 1
ATOM 1440 C C . ILE A 1 181 ? 3.524 -20.529 -4.927 1.00 65.62 181 ILE A C 1
ATOM 1442 O O . ILE A 1 181 ? 4.073 -20.151 -5.958 1.00 65.62 181 ILE A O 1
ATOM 1446 N N . TYR A 1 182 ? 2.937 -19.689 -4.071 1.00 68.94 182 TYR A N 1
ATOM 1447 C CA . TYR A 1 182 ? 2.852 -18.243 -4.259 1.00 68.94 182 TYR A CA 1
ATOM 1448 C C . TYR A 1 182 ? 4.232 -17.574 -4.300 1.00 68.94 182 TYR A C 1
ATOM 1450 O O . TYR A 1 182 ? 4.529 -16.854 -5.251 1.00 68.94 182 TYR A O 1
ATOM 1458 N N . GLN A 1 183 ? 5.092 -17.816 -3.302 1.00 61.44 183 GLN A N 1
ATOM 1459 C CA . GLN A 1 183 ? 6.443 -17.240 -3.289 1.00 61.44 183 GLN A CA 1
ATOM 1460 C C . GLN A 1 183 ? 7.263 -17.722 -4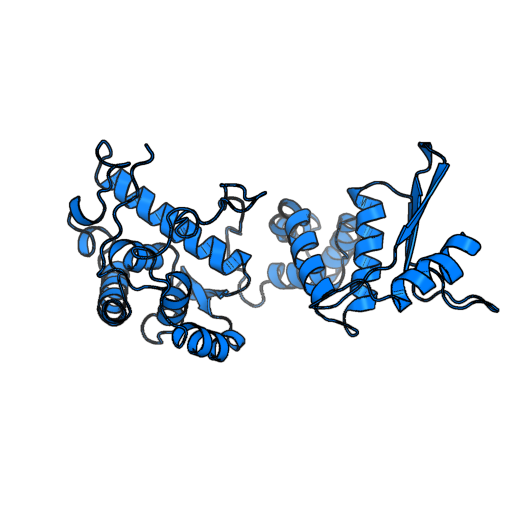.482 1.00 61.44 183 GLN A C 1
ATOM 1462 O O . GLN A 1 183 ? 7.831 -16.912 -5.206 1.00 61.44 183 GLN A O 1
ATOM 1467 N N . LYS A 1 184 ? 7.228 -19.029 -4.750 1.00 71.50 184 LYS A N 1
ATOM 1468 C CA . LYS A 1 184 ? 7.939 -19.636 -5.873 1.00 71.50 184 LYS A CA 1
ATOM 1469 C C . LYS A 1 184 ? 7.480 -19.063 -7.216 1.00 71.50 184 LYS A C 1
ATOM 1471 O O . LYS A 1 184 ? 8.301 -18.862 -8.100 1.00 71.50 184 LYS A O 1
ATOM 1476 N N . PHE A 1 185 ? 6.193 -18.754 -7.370 1.00 77.81 185 PHE A N 1
ATOM 1477 C CA . PHE A 1 185 ? 5.679 -18.098 -8.573 1.00 77.81 185 PHE A CA 1
ATOM 1478 C C . PHE A 1 185 ? 6.236 -16.686 -8.744 1.00 77.81 185 PHE A C 1
ATOM 1480 O O . PHE A 1 185 ? 6.681 -16.347 -9.833 1.00 77.81 185 PHE A O 1
ATOM 1487 N N . LEU A 1 186 ? 6.260 -15.882 -7.678 1.00 68.19 186 LEU A N 1
ATOM 1488 C CA . LEU A 1 186 ? 6.807 -14.523 -7.732 1.00 68.19 186 LEU A CA 1
ATOM 1489 C C . LEU A 1 186 ? 8.327 -14.489 -7.946 1.00 68.19 186 LEU A C 1
ATOM 1491 O O . LEU A 1 186 ? 8.830 -13.536 -8.538 1.00 68.19 186 LEU A O 1
ATOM 1495 N N . ASP A 1 187 ? 9.040 -15.511 -7.475 1.00 67.38 187 ASP A N 1
ATOM 1496 C CA . ASP A 1 187 ? 10.492 -15.613 -7.619 1.00 67.38 187 ASP A CA 1
ATOM 1497 C C . ASP A 1 187 ? 10.908 -16.166 -8.993 1.00 67.38 187 ASP A C 1
ATOM 1499 O O . ASP A 1 187 ? 11.917 -15.740 -9.557 1.00 67.38 187 ASP A O 1
ATOM 1503 N N . GLU A 1 188 ? 10.156 -17.130 -9.535 1.00 74.75 188 GLU A N 1
ATOM 1504 C CA . GLU A 1 188 ? 10.551 -17.887 -10.732 1.00 74.75 188 GLU A CA 1
ATOM 1505 C C . GLU A 1 188 ? 9.844 -17.437 -12.015 1.00 74.75 188 GLU A C 1
ATOM 1507 O O . GLU A 1 188 ? 10.360 -17.703 -13.104 1.00 74.75 188 GLU A O 1
ATOM 1512 N N . VAL A 1 189 ? 8.668 -16.807 -11.921 1.00 7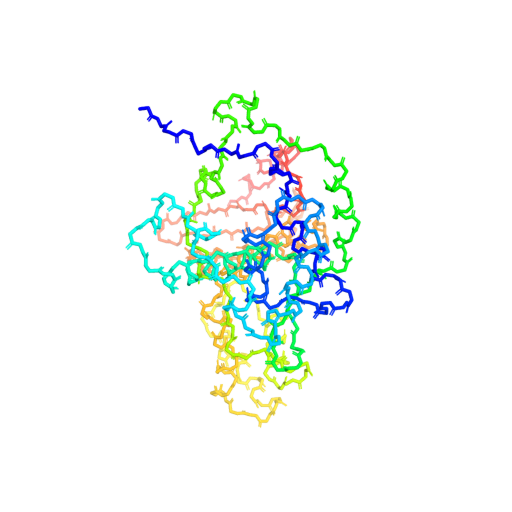7.00 189 VAL A N 1
ATOM 1513 C CA . VAL A 1 189 ? 7.881 -16.411 -13.094 1.00 77.00 189 VAL A CA 1
ATOM 1514 C C . VAL A 1 189 ? 7.957 -14.898 -13.285 1.00 77.00 189 VAL A C 1
ATOM 1516 O O . VAL A 1 189 ? 7.420 -14.144 -12.470 1.00 77.00 189 VAL A O 1
ATOM 1519 N N . PRO A 1 190 ? 8.614 -14.425 -14.359 1.00 70.12 190 PRO A N 1
ATOM 1520 C CA . PRO A 1 190 ? 8.662 -13.005 -14.648 1.00 70.12 190 PRO A CA 1
ATOM 1521 C C . PRO A 1 190 ? 7.262 -12.495 -15.003 1.00 70.12 190 PRO A C 1
ATOM 1523 O O . PRO A 1 190 ? 6.521 -13.124 -15.756 1.00 70.12 190 PRO A O 1
ATOM 1526 N N . LEU A 1 191 ? 6.918 -11.332 -14.457 1.00 72.38 191 LEU A N 1
ATOM 1527 C CA . LEU A 1 191 ? 5.725 -10.581 -14.831 1.00 72.38 191 LEU A CA 1
ATOM 1528 C C . LEU A 1 191 ? 6.113 -9.457 -15.810 1.00 72.38 191 LEU A C 1
ATOM 1530 O O . LEU A 1 191 ? 7.189 -8.876 -15.633 1.00 72.38 191 LEU A O 1
ATOM 1534 N N . PRO A 1 192 ? 5.266 -9.104 -16.795 1.00 73.56 192 PRO A N 1
ATOM 1535 C CA . PRO A 1 192 ? 3.954 -9.687 -17.105 1.00 73.56 192 PRO A CA 1
ATOM 1536 C C . PRO A 1 192 ? 4.039 -11.090 -17.736 1.00 73.56 192 PRO A C 1
ATOM 1538 O O . PRO A 1 192 ? 5.023 -11.438 -18.386 1.00 73.56 192 PRO A O 1
ATOM 1541 N N . LEU A 1 193 ? 2.999 -11.904 -17.512 1.00 77.88 193 LEU A N 1
ATOM 1542 C CA . LEU A 1 193 ? 2.966 -13.322 -17.899 1.00 77.88 193 LEU A CA 1
ATOM 1543 C C . LEU A 1 193 ? 2.842 -13.493 -19.410 1.00 77.88 193 LEU A C 1
ATOM 1545 O O . LEU A 1 193 ? 1.851 -13.053 -19.991 1.00 77.88 193 LEU A O 1
ATOM 1549 N N . ALA A 1 194 ? 3.775 -14.213 -20.035 1.00 77.00 194 ALA A N 1
ATOM 1550 C CA . ALA A 1 194 ? 3.592 -14.623 -21.418 1.00 77.00 194 ALA A CA 1
ATOM 1551 C C . ALA A 1 194 ? 2.675 -15.843 -21.536 1.00 77.00 194 ALA A C 1
ATOM 1553 O O . ALA A 1 194 ? 2.419 -16.602 -20.591 1.00 77.00 194 ALA A O 1
ATOM 1554 N N . GLN A 1 195 ? 2.178 -16.042 -22.754 1.00 67.44 195 GLN A N 1
ATOM 1555 C CA . GLN A 1 195 ? 1.304 -17.152 -23.081 1.00 67.44 195 GLN A CA 1
ATOM 1556 C C . GLN A 1 195 ? 2.052 -18.485 -22.903 1.00 67.44 195 GLN A C 1
ATOM 1558 O O . GLN A 1 195 ? 2.997 -18.784 -23.626 1.00 67.44 195 GLN A O 1
ATOM 1563 N N . GLY A 1 196 ? 1.626 -19.286 -21.921 1.00 76.12 196 GLY A N 1
ATOM 1564 C CA . GLY A 1 196 ? 2.209 -20.597 -21.604 1.00 76.12 196 GLY A CA 1
ATOM 1565 C C . GLY A 1 196 ? 3.131 -20.638 -20.377 1.00 76.12 196 GLY A C 1
ATOM 1566 O O . GLY A 1 196 ? 3.382 -21.734 -19.870 1.00 76.12 196 GLY A O 1
ATOM 1567 N N . ASP A 1 197 ? 3.560 -19.491 -19.832 1.00 82.81 197 ASP A N 1
ATOM 1568 C CA . ASP A 1 197 ? 4.404 -19.441 -18.621 1.00 82.81 197 ASP A CA 1
ATOM 1569 C C . ASP A 1 197 ? 3.699 -20.082 -17.419 1.00 82.81 197 ASP A C 1
ATOM 1571 O O . ASP A 1 197 ? 4.281 -20.882 -16.679 1.00 82.81 197 ASP A O 1
ATOM 1575 N N . LEU A 1 198 ? 2.403 -19.792 -17.273 1.00 84.12 198 LEU A N 1
ATOM 1576 C CA . LEU A 1 198 ? 1.568 -20.358 -16.218 1.00 84.12 198 LEU A CA 1
ATOM 1577 C C . LEU A 1 198 ? 1.446 -21.882 -16.334 1.00 84.12 198 LEU A C 1
ATOM 1579 O O . LEU A 1 198 ? 1.485 -22.575 -15.318 1.00 84.12 198 LEU A O 1
ATOM 1583 N N . ASP A 1 199 ? 1.321 -22.415 -17.548 1.00 85.88 199 ASP A N 1
ATOM 1584 C CA . ASP A 1 199 ? 1.176 -23.856 -17.771 1.00 85.88 199 ASP A CA 1
ATOM 1585 C C . ASP A 1 199 ? 2.476 -24.602 -17.473 1.00 85.88 199 ASP A C 1
ATOM 1587 O O . ASP A 1 199 ? 2.455 -25.667 -16.849 1.00 85.88 199 ASP A O 1
ATOM 1591 N N . LEU A 1 200 ? 3.616 -24.042 -17.890 1.00 87.56 200 LEU A N 1
ATOM 1592 C CA . LEU A 1 200 ? 4.937 -24.598 -17.597 1.00 87.56 200 LEU A CA 1
ATOM 1593 C C . LEU A 1 200 ? 5.216 -24.591 -16.093 1.00 87.56 200 LEU A C 1
ATOM 1595 O O . LEU A 1 200 ? 5.617 -25.620 -15.538 1.00 87.56 200 LEU A O 1
ATOM 1599 N N . PHE A 1 201 ? 4.948 -23.464 -15.428 1.00 88.69 201 PHE A N 1
ATOM 1600 C CA . PHE A 1 201 ? 5.072 -23.348 -13.979 1.00 88.69 201 PHE A CA 1
ATOM 1601 C C . PHE A 1 201 ? 4.169 -24.358 -13.266 1.00 88.69 201 PHE A C 1
ATOM 1603 O O . PHE A 1 201 ? 4.639 -25.134 -12.432 1.00 88.69 201 PHE A O 1
ATOM 1610 N N . SER A 1 202 ? 2.888 -24.403 -13.639 1.00 88.69 202 SER A N 1
ATOM 1611 C CA . SER A 1 202 ? 1.900 -25.247 -12.965 1.00 88.69 202 SER A CA 1
ATOM 1612 C C . SER A 1 202 ? 2.224 -26.732 -13.110 1.00 88.69 202 SER A C 1
ATOM 1614 O O . SER A 1 202 ? 2.116 -27.470 -12.135 1.00 88.69 202 SER A O 1
ATOM 1616 N N . LYS A 1 203 ? 2.699 -27.177 -14.284 1.00 88.88 203 LYS A N 1
ATOM 1617 C CA . LYS A 1 203 ? 3.157 -28.562 -14.499 1.00 88.88 203 LYS A CA 1
ATOM 1618 C C . LYS A 1 203 ? 4.361 -28.915 -13.628 1.00 88.88 203 LYS A C 1
ATOM 1620 O O . LYS A 1 203 ? 4.366 -29.976 -13.008 1.00 88.88 203 LYS A O 1
ATOM 1625 N N . ARG A 1 204 ? 5.371 -28.040 -13.565 1.00 89.12 204 ARG A N 1
ATOM 1626 C CA . ARG A 1 204 ? 6.579 -28.264 -12.753 1.00 89.12 204 ARG A CA 1
ATOM 1627 C C . ARG A 1 204 ? 6.237 -28.365 -11.267 1.00 89.12 204 ARG A C 1
ATOM 1629 O O . ARG A 1 204 ? 6.629 -29.324 -10.609 1.00 89.12 204 ARG A O 1
ATOM 1636 N N . VAL A 1 205 ? 5.484 -27.394 -10.760 1.00 80.50 205 VAL A N 1
ATOM 1637 C CA . VAL A 1 205 ? 5.138 -27.292 -9.337 1.00 80.50 205 VAL A CA 1
ATOM 1638 C C . VAL A 1 205 ? 4.169 -28.394 -8.909 1.00 80.50 205 VAL A C 1
ATOM 1640 O O . VAL A 1 205 ? 4.314 -28.936 -7.817 1.00 80.50 205 VAL A O 1
ATOM 1643 N N . ALA A 1 206 ? 3.242 -28.807 -9.777 1.00 79.88 206 ALA A N 1
ATOM 1644 C CA . ALA A 1 206 ? 2.380 -29.961 -9.521 1.00 79.88 206 ALA A CA 1
ATOM 1645 C C . ALA A 1 206 ? 3.193 -31.243 -9.253 1.00 79.88 206 ALA A C 1
ATOM 1647 O O . ALA A 1 206 ? 2.922 -31.957 -8.286 1.00 79.88 206 ALA A O 1
ATOM 1648 N N . ILE A 1 207 ? 4.233 -31.496 -10.060 1.00 81.88 207 ILE A N 1
ATOM 1649 C CA . ILE A 1 207 ? 5.137 -32.645 -9.887 1.00 81.88 207 ILE A CA 1
ATOM 1650 C C . ILE A 1 207 ? 5.954 -32.509 -8.598 1.00 81.88 207 ILE A C 1
ATOM 1652 O O . ILE A 1 207 ? 6.029 -33.456 -7.820 1.00 81.88 207 ILE A O 1
ATOM 1656 N N . GLU A 1 208 ? 6.543 -31.336 -8.357 1.00 77.12 208 GLU A N 1
ATOM 1657 C CA . GLU A 1 208 ? 7.415 -31.081 -7.202 1.00 77.12 208 GLU A CA 1
ATOM 1658 C C . GLU A 1 208 ? 6.680 -31.232 -5.861 1.00 77.12 208 GLU A C 1
ATOM 1660 O O . GLU A 1 208 ? 7.208 -31.830 -4.925 1.00 77.12 208 GLU A O 1
ATOM 1665 N N . PHE A 1 209 ? 5.444 -30.737 -5.770 1.00 72.44 209 PHE A N 1
ATOM 1666 C CA . PHE A 1 209 ? 4.661 -30.739 -4.529 1.00 72.44 209 PHE A CA 1
ATOM 1667 C C . PHE A 1 209 ? 3.712 -31.941 -4.392 1.00 72.44 209 PHE A C 1
ATOM 1669 O O . PHE A 1 209 ? 3.048 -32.082 -3.352 1.00 72.44 209 PHE A O 1
ATOM 1676 N N . GLY A 1 210 ? 3.641 -32.799 -5.418 1.00 73.62 210 GLY A N 1
ATOM 1677 C CA . GLY A 1 210 ? 2.753 -33.961 -5.468 1.00 73.62 210 GLY A CA 1
ATOM 1678 C C . GLY A 1 210 ? 1.271 -33.580 -5.411 1.00 73.62 210 GLY A C 1
ATOM 1679 O O . GLY A 1 210 ? 0.505 -34.205 -4.679 1.00 73.62 210 GLY A O 1
ATOM 1680 N N . ILE A 1 211 ? 0.879 -32.522 -6.123 1.00 79.62 211 ILE A N 1
ATOM 1681 C CA . ILE A 1 211 ? -0.492 -31.986 -6.165 1.00 79.62 211 ILE A CA 1
ATOM 1682 C C . ILE A 1 211 ? -0.987 -31.881 -7.608 1.00 79.62 211 ILE A C 1
ATOM 1684 O O . ILE A 1 211 ? -0.209 -31.975 -8.554 1.00 79.62 211 ILE A O 1
ATOM 1688 N N . SER A 1 212 ? -2.291 -31.690 -7.797 1.00 83.25 212 SER A N 1
ATOM 1689 C CA . SER A 1 212 ? -2.854 -31.489 -9.137 1.00 83.25 212 SER A CA 1
ATOM 1690 C C . SER A 1 212 ? -2.522 -30.101 -9.702 1.00 83.25 212 SER A C 1
ATOM 1692 O O . SER A 1 212 ? -2.358 -29.130 -8.961 1.00 83.25 212 SER A O 1
ATOM 1694 N N . ILE A 1 213 ? -2.478 -29.991 -11.033 1.00 84.75 213 ILE A N 1
ATOM 1695 C CA . ILE A 1 213 ? -2.313 -28.709 -11.744 1.00 84.75 213 ILE A CA 1
ATOM 1696 C C . ILE A 1 213 ? -3.445 -27.736 -11.375 1.00 84.75 213 ILE A C 1
ATOM 1698 O O . ILE A 1 213 ? -3.194 -26.552 -11.165 1.00 84.75 213 ILE A O 1
ATOM 1702 N N . GLU A 1 214 ? -4.671 -28.241 -11.225 1.00 83.81 214 GLU A N 1
ATOM 1703 C CA . GLU A 1 214 ? -5.844 -27.455 -10.822 1.00 83.81 214 GLU A CA 1
ATOM 1704 C C . GLU A 1 214 ? -5.659 -26.821 -9.438 1.00 83.81 214 GLU A C 1
ATOM 1706 O O . GLU A 1 214 ? -5.991 -25.655 -9.245 1.00 83.81 214 GLU A O 1
ATOM 1711 N N . GLN A 1 215 ? -5.062 -27.544 -8.485 1.00 72.94 215 GLN A N 1
ATOM 1712 C CA . GLN A 1 215 ? -4.742 -26.994 -7.163 1.00 72.94 215 GLN A CA 1
ATOM 1713 C C . GLN A 1 215 ? -3.681 -25.889 -7.233 1.00 72.94 215 GLN A C 1
ATOM 1715 O O . GLN A 1 215 ? -3.803 -24.892 -6.523 1.00 72.94 215 GLN A O 1
ATOM 1720 N N . VAL A 1 216 ? -2.675 -26.021 -8.107 1.00 77.94 216 VAL A N 1
ATOM 1721 C CA . VAL A 1 216 ? -1.671 -24.964 -8.331 1.00 77.94 216 VAL A CA 1
ATOM 1722 C C . VAL A 1 216 ? -2.327 -23.718 -8.927 1.00 77.94 216 VAL A C 1
ATOM 1724 O O . VAL A 1 216 ? -2.118 -22.614 -8.433 1.00 77.94 216 VAL A O 1
ATOM 1727 N N . GLN A 1 217 ? -3.172 -23.883 -9.944 1.00 82.31 217 GLN A N 1
ATOM 1728 C CA . GLN A 1 217 ? -3.873 -22.766 -10.580 1.00 82.31 217 GLN A CA 1
ATOM 1729 C C . GLN A 1 217 ? -4.856 -22.075 -9.625 1.00 82.31 217 GLN A C 1
ATOM 1731 O O . GLN A 1 217 ? -4.910 -20.847 -9.594 1.00 82.31 217 GLN A O 1
ATOM 1736 N N . LEU A 1 218 ? -5.584 -22.837 -8.800 1.00 76.00 218 LEU A N 1
ATOM 1737 C CA . LEU A 1 218 ? -6.449 -22.286 -7.752 1.00 76.00 218 LEU A CA 1
ATOM 1738 C C . LEU A 1 218 ? -5.650 -21.476 -6.724 1.00 76.00 218 LEU A C 1
ATOM 1740 O O . LEU A 1 218 ? -6.087 -20.394 -6.335 1.00 76.00 218 LEU A O 1
ATOM 1744 N N . ALA A 1 219 ? -4.468 -21.954 -6.325 1.00 68.81 219 ALA A N 1
ATOM 1745 C CA . ALA A 1 219 ? -3.586 -21.225 -5.414 1.00 68.81 219 ALA A CA 1
ATOM 1746 C C . ALA A 1 219 ? -3.055 -19.915 -6.028 1.00 68.81 219 ALA A C 1
ATOM 1748 O O . ALA A 1 219 ? -2.879 -18.926 -5.317 1.00 68.81 219 ALA A O 1
ATOM 1749 N N . LEU A 1 220 ? -2.835 -19.886 -7.347 1.00 75.12 220 LEU A N 1
ATOM 1750 C CA . LEU A 1 220 ? -2.343 -18.712 -8.077 1.00 75.12 220 LEU A CA 1
ATOM 1751 C C . LEU A 1 220 ? -3.443 -17.744 -8.524 1.00 75.12 220 LEU A C 1
ATOM 1753 O O . LEU A 1 220 ? -3.135 -16.606 -8.880 1.00 75.12 220 LEU A O 1
ATOM 1757 N N . GLN A 1 221 ? -4.715 -18.149 -8.478 1.00 72.81 221 GLN A N 1
ATOM 1758 C CA . GLN A 1 221 ? -5.850 -17.341 -8.933 1.00 72.81 221 GLN A CA 1
ATOM 1759 C C . GLN A 1 221 ? -5.842 -15.894 -8.388 1.00 72.81 221 GLN A C 1
ATOM 1761 O O . GLN A 1 221 ? -6.072 -14.973 -9.176 1.00 72.81 221 GLN A O 1
ATOM 1766 N N . PRO A 1 222 ? -5.518 -15.635 -7.101 1.00 61.47 222 PRO A N 1
ATOM 1767 C CA . PRO A 1 222 ? -5.461 -14.270 -6.577 1.00 61.47 222 PRO A CA 1
ATOM 1768 C C . PRO A 1 222 ? -4.383 -13.393 -7.230 1.00 61.47 222 PRO A C 1
ATOM 1770 O O . PRO A 1 222 ? -4.582 -12.185 -7.347 1.00 61.47 222 PRO A O 1
ATOM 1773 N N . ILE A 1 223 ? -3.258 -13.977 -7.660 1.00 64.81 223 ILE A N 1
ATOM 1774 C CA . ILE A 1 223 ? -2.196 -13.254 -8.377 1.00 64.81 223 ILE A CA 1
ATOM 1775 C C . ILE A 1 223 ? -2.626 -13.008 -9.815 1.00 64.81 223 ILE A C 1
ATOM 1777 O O . ILE A 1 223 ? -2.510 -11.888 -10.295 1.00 64.81 223 ILE A O 1
ATOM 1781 N N . LEU A 1 224 ? -3.153 -14.036 -10.483 1.00 68.06 224 LEU A N 1
ATOM 1782 C CA . LEU A 1 224 ? -3.534 -13.970 -11.895 1.00 68.06 224 LEU A CA 1
ATOM 1783 C C . LEU A 1 224 ? -4.627 -12.930 -12.155 1.00 68.06 224 LEU A C 1
ATOM 1785 O O . LEU A 1 224 ? -4.564 -12.216 -13.146 1.00 68.06 224 LEU A O 1
ATOM 1789 N N . ILE A 1 225 ? -5.593 -12.790 -11.242 1.00 63.66 225 ILE A N 1
ATOM 1790 C CA . ILE A 1 225 ? -6.636 -11.752 -11.328 1.00 63.66 225 ILE A CA 1
ATOM 1791 C C . ILE A 1 225 ? -6.045 -10.336 -11.203 1.00 63.66 225 ILE A C 1
ATOM 1793 O O . ILE A 1 225 ? -6.628 -9.375 -11.700 1.00 63.66 225 ILE A O 1
ATOM 1797 N N . ASN A 1 226 ? -4.897 -10.199 -10.538 1.00 58.38 226 ASN A N 1
ATOM 1798 C CA . ASN A 1 226 ?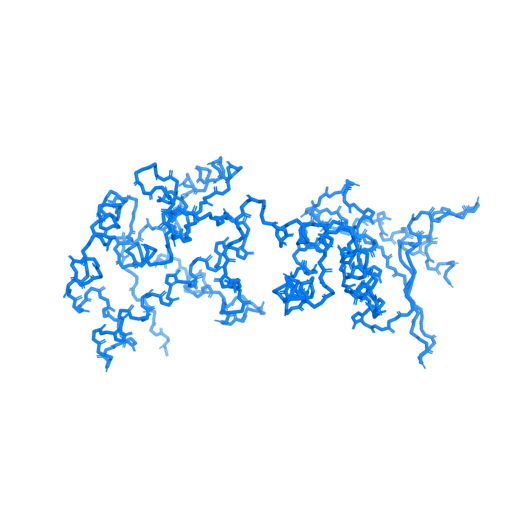 -4.273 -8.918 -10.218 1.00 58.38 226 ASN A CA 1
ATOM 1799 C C . ASN A 1 226 ? -2.890 -8.754 -10.870 1.00 58.38 226 ASN A C 1
ATOM 1801 O O . ASN A 1 226 ? -2.102 -7.925 -10.409 1.00 58.38 226 ASN A O 1
ATOM 1805 N N . SER A 1 227 ? -2.575 -9.527 -11.916 1.00 64.44 227 SER A N 1
ATOM 1806 C CA . SER A 1 227 ? -1.238 -9.600 -12.524 1.00 64.44 227 SER A CA 1
ATOM 1807 C C . SER A 1 227 ? -0.686 -8.225 -12.880 1.00 64.44 227 SER A C 1
ATOM 1809 O O . SER A 1 227 ? 0.471 -7.927 -12.591 1.00 64.44 227 SER A O 1
ATOM 1811 N N . ASP A 1 228 ? -1.534 -7.350 -13.412 1.00 60.16 228 ASP A N 1
ATOM 1812 C CA . ASP A 1 228 ? -1.163 -6.006 -13.857 1.00 60.16 228 ASP A CA 1
ATOM 1813 C C . ASP A 1 228 ? -0.747 -5.120 -12.671 1.00 60.16 228 ASP A C 1
ATOM 1815 O O . ASP A 1 228 ? 0.182 -4.318 -12.758 1.00 60.16 228 ASP A O 1
ATOM 1819 N N . GLN A 1 229 ? -1.387 -5.297 -11.508 1.00 59.66 229 GLN A N 1
ATOM 1820 C CA . GLN A 1 229 ? -1.047 -4.553 -10.291 1.00 59.66 229 GLN A CA 1
ATOM 1821 C C . GLN A 1 229 ? 0.289 -5.011 -9.698 1.00 59.66 229 GLN A C 1
ATOM 1823 O O . GLN A 1 229 ? 1.077 -4.177 -9.239 1.00 59.66 229 GLN A O 1
ATOM 1828 N N . TYR A 1 230 ? 0.551 -6.322 -9.711 1.00 63.72 230 TYR A N 1
ATOM 1829 C CA . TYR A 1 230 ? 1.836 -6.884 -9.288 1.00 63.72 230 TYR A CA 1
ATOM 1830 C C . TYR A 1 230 ? 2.962 -6.439 -10.220 1.00 63.72 230 TYR A C 1
ATOM 1832 O O . TYR A 1 230 ? 4.007 -5.996 -9.745 1.00 63.72 230 TYR A O 1
ATOM 1840 N N . THR A 1 231 ? 2.707 -6.467 -11.529 1.00 68.62 231 THR A N 1
ATOM 1841 C CA . THR A 1 231 ? 3.620 -5.961 -12.560 1.00 68.62 231 THR A CA 1
ATOM 1842 C C . THR A 1 231 ? 3.945 -4.489 -12.305 1.00 68.62 231 THR A C 1
ATOM 1844 O O . THR A 1 231 ? 5.111 -4.129 -12.160 1.00 68.62 231 THR A O 1
ATOM 1847 N N . GLY A 1 232 ? 2.926 -3.642 -12.120 1.00 68.44 232 GLY A N 1
ATOM 1848 C CA . GLY A 1 232 ? 3.110 -2.217 -11.836 1.00 68.44 232 GLY A CA 1
ATOM 1849 C C . GLY A 1 232 ? 3.875 -1.941 -10.538 1.00 68.44 232 GLY A C 1
ATOM 1850 O O . GLY A 1 232 ? 4.785 -1.114 -10.509 1.00 68.44 232 GLY A O 1
ATOM 1851 N N . SER A 1 233 ? 3.549 -2.658 -9.462 1.00 70.19 233 SER A N 1
ATOM 1852 C CA . SER A 1 233 ? 4.210 -2.487 -8.162 1.00 70.19 233 SER A CA 1
ATOM 1853 C C . SER A 1 233 ? 5.677 -2.920 -8.208 1.00 70.19 233 SER A C 1
ATOM 1855 O O . SER A 1 233 ? 6.542 -2.217 -7.682 1.00 70.19 233 SER A O 1
ATOM 1857 N N . LYS A 1 234 ? 5.976 -4.034 -8.887 1.00 76.44 234 LYS A N 1
ATOM 1858 C CA . LYS A 1 234 ? 7.346 -4.521 -9.052 1.00 76.44 234 LYS A CA 1
ATOM 1859 C C . LYS A 1 234 ? 8.162 -3.630 -9.989 1.00 76.44 234 LYS A C 1
ATOM 1861 O O . LYS A 1 234 ? 9.325 -3.374 -9.697 1.00 76.44 234 LYS A O 1
ATOM 1866 N N . LEU A 1 235 ? 7.555 -3.070 -11.039 1.00 80.56 235 LEU A N 1
ATOM 1867 C CA . LEU A 1 235 ? 8.188 -2.041 -11.871 1.00 80.56 235 LEU A CA 1
ATOM 1868 C C . LEU A 1 235 ? 8.583 -0.812 -11.050 1.00 80.56 235 LEU A C 1
ATOM 1870 O O . LEU A 1 235 ? 9.705 -0.335 -11.188 1.00 80.56 235 LEU A O 1
ATOM 1874 N N . ILE A 1 236 ? 7.702 -0.317 -10.173 1.00 77.44 236 ILE A N 1
ATOM 1875 C CA . ILE A 1 236 ? 8.015 0.827 -9.304 1.00 77.44 236 ILE A CA 1
ATOM 1876 C C . ILE A 1 236 ? 9.180 0.482 -8.370 1.00 77.44 236 ILE A C 1
ATOM 1878 O O . ILE A 1 236 ? 10.149 1.238 -8.306 1.00 77.44 236 ILE A O 1
ATOM 1882 N N . GLU A 1 237 ? 9.126 -0.670 -7.699 1.00 79.81 237 GLU A N 1
ATOM 1883 C CA . GLU A 1 237 ? 10.197 -1.151 -6.818 1.00 79.81 237 GLU A CA 1
ATOM 1884 C C . GLU A 1 237 ? 11.546 -1.216 -7.553 1.00 79.81 237 GLU A C 1
ATOM 1886 O O . GLU A 1 237 ? 12.530 -0.612 -7.118 1.00 79.81 237 GLU A O 1
ATOM 1891 N N . LEU A 1 238 ? 11.577 -1.885 -8.710 1.00 83.75 238 LEU A N 1
ATOM 1892 C CA . LEU A 1 238 ? 12.779 -2.046 -9.524 1.00 83.75 238 LEU A CA 1
ATOM 1893 C C . LEU A 1 238 ? 13.266 -0.720 -10.116 1.00 83.75 238 LEU A C 1
ATOM 1895 O O . LEU A 1 238 ? 14.473 -0.522 -10.236 1.00 83.75 238 LEU A O 1
ATOM 1899 N N . SER A 1 239 ? 12.370 0.216 -10.437 1.00 87.25 239 SER A N 1
ATOM 1900 C CA . SER A 1 239 ? 12.741 1.548 -10.933 1.00 87.25 239 SER A CA 1
ATOM 1901 C C . SER A 1 239 ? 13.431 2.403 -9.867 1.00 87.25 239 SER A C 1
ATOM 1903 O O . SER A 1 239 ? 14.148 3.335 -10.208 1.00 87.25 239 SER A O 1
ATOM 1905 N N . MET A 1 240 ? 13.266 2.084 -8.578 1.00 83.31 240 MET A N 1
ATOM 1906 C CA . MET A 1 240 ? 13.809 2.872 -7.466 1.00 83.31 240 MET A CA 1
ATOM 1907 C C . MET A 1 240 ? 15.061 2.268 -6.812 1.00 83.31 240 MET A C 1
ATOM 1909 O O . MET A 1 240 ? 15.711 2.960 -6.024 1.00 83.31 240 MET A O 1
ATOM 1913 N N . GLY A 1 241 ? 15.411 1.011 -7.105 1.00 78.69 241 GLY A N 1
ATOM 1914 C CA . GLY A 1 241 ? 16.506 0.294 -6.433 1.00 78.69 241 GLY A CA 1
ATOM 1915 C C . GLY A 1 241 ? 17.925 0.633 -6.918 1.00 78.69 241 GLY A C 1
ATOM 1916 O O . GLY A 1 241 ? 18.906 0.222 -6.301 1.00 78.69 241 GLY A O 1
ATOM 1917 N N . GLY A 1 242 ? 18.076 1.430 -7.978 1.00 86.12 242 GLY A N 1
ATOM 1918 C CA . GLY A 1 242 ? 19.388 1.864 -8.450 1.00 86.12 242 GLY A CA 1
ATOM 1919 C C . GLY A 1 242 ? 20.137 0.767 -9.210 1.00 86.12 242 GLY A C 1
ATOM 1920 O O . GLY A 1 242 ? 19.557 -0.024 -9.949 1.00 86.12 242 GLY A O 1
ATOM 1921 N N . LYS A 1 243 ? 21.465 0.710 -9.037 1.00 85.69 243 LYS A N 1
ATOM 1922 C CA . LYS A 1 243 ? 22.323 -0.228 -9.786 1.00 85.69 243 LYS A CA 1
ATOM 1923 C C . LYS A 1 243 ? 22.009 -1.699 -9.508 1.00 85.69 243 LYS A C 1
ATOM 1925 O O . LYS A 1 243 ? 22.200 -2.519 -10.396 1.00 85.69 243 LYS A O 1
ATOM 1930 N N . GLU A 1 244 ? 21.550 -2.026 -8.303 1.00 85.81 244 GLU A N 1
ATOM 1931 C CA . GLU A 1 244 ? 21.267 -3.410 -7.899 1.00 85.81 244 GLU A CA 1
ATOM 1932 C C . GLU A 1 244 ? 20.066 -3.994 -8.650 1.00 85.81 244 GLU A C 1
ATOM 1934 O O . GLU A 1 244 ? 20.046 -5.180 -8.966 1.00 85.81 244 GLU A O 1
ATOM 1939 N N . THR A 1 245 ? 19.088 -3.153 -8.989 1.00 87.12 245 THR A N 1
ATOM 1940 C CA . THR A 1 245 ? 17.846 -3.561 -9.655 1.00 87.12 245 THR A CA 1
ATOM 1941 C C . THR A 1 245 ? 17.796 -3.184 -11.132 1.00 87.12 245 THR A C 1
ATOM 1943 O O . THR A 1 245 ? 16.842 -3.565 -11.803 1.00 87.12 245 THR A O 1
ATOM 1946 N N . ALA A 1 246 ? 18.792 -2.460 -11.655 1.00 89.50 246 ALA A N 1
ATOM 1947 C CA . ALA A 1 246 ? 18.792 -1.926 -13.019 1.00 89.50 246 ALA A CA 1
ATOM 1948 C C . ALA A 1 246 ? 18.571 -3.009 -14.085 1.00 89.50 246 ALA A C 1
ATOM 1950 O O . ALA A 1 246 ? 17.654 -2.900 -14.887 1.00 89.50 246 ALA A O 1
ATOM 1951 N N . GLU A 1 247 ? 19.323 -4.108 -14.031 1.00 92.12 247 GLU A N 1
ATOM 1952 C CA . GLU A 1 247 ? 19.168 -5.188 -15.011 1.00 92.12 247 GLU A CA 1
ATOM 1953 C C . GLU A 1 247 ? 17.792 -5.867 -14.927 1.00 92.12 247 GLU A C 1
ATOM 1955 O O . GLU A 1 247 ? 17.176 -6.183 -15.945 1.00 92.12 247 GLU A O 1
ATOM 1960 N N . ALA A 1 248 ? 17.302 -6.114 -13.710 1.00 88.06 248 ALA A N 1
ATOM 1961 C CA . ALA A 1 248 ? 15.978 -6.696 -13.517 1.00 88.06 248 ALA A CA 1
ATOM 1962 C C . ALA A 1 248 ? 14.885 -5.750 -14.039 1.00 88.06 248 ALA A C 1
ATOM 1964 O O . ALA A 1 248 ? 13.914 -6.207 -14.638 1.00 88.06 248 ALA A O 1
ATOM 1965 N N . PHE A 1 249 ? 15.075 -4.440 -13.866 1.00 92.00 249 PHE A N 1
ATOM 1966 C CA . PHE A 1 249 ? 14.193 -3.411 -14.398 1.00 92.00 249 PHE A CA 1
ATOM 1967 C C . PHE A 1 249 ? 14.182 -3.409 -15.932 1.00 92.00 249 PHE A C 1
ATOM 1969 O O . PHE A 1 249 ? 13.109 -3.459 -16.524 1.00 92.00 249 PHE A O 1
ATOM 1976 N N . GLU A 1 250 ? 15.350 -3.431 -16.580 1.00 93.69 250 GLU A N 1
ATOM 1977 C CA . GLU A 1 250 ? 15.472 -3.491 -18.045 1.00 93.69 250 GLU A CA 1
ATOM 1978 C C . GLU A 1 250 ? 14.754 -4.717 -18.629 1.00 93.69 250 GLU A C 1
ATOM 1980 O O . GLU A 1 250 ? 13.949 -4.595 -19.553 1.00 93.69 250 GLU A O 1
ATOM 1985 N N . LYS A 1 251 ? 14.992 -5.901 -18.051 1.00 92.00 251 LYS A N 1
ATOM 1986 C CA . LYS A 1 251 ? 14.331 -7.148 -18.467 1.00 92.00 251 LYS A CA 1
ATOM 1987 C C . LYS A 1 251 ? 12.817 -7.076 -18.310 1.00 92.00 251 LYS A C 1
ATOM 1989 O O . LYS A 1 251 ? 12.087 -7.546 -19.179 1.00 92.00 251 LYS A O 1
ATOM 1994 N N . MET A 1 252 ? 12.347 -6.486 -17.212 1.00 89.00 252 MET A N 1
ATOM 1995 C CA . MET A 1 252 ? 10.920 -6.347 -16.950 1.00 89.00 252 MET A CA 1
ATOM 1996 C C . MET A 1 252 ? 10.256 -5.383 -17.938 1.00 89.00 252 MET A C 1
ATOM 1998 O O . MET A 1 252 ? 9.188 -5.690 -18.456 1.00 89.00 252 MET A O 1
ATOM 2002 N N . ILE A 1 253 ? 10.905 -4.261 -18.270 1.00 91.94 253 ILE A N 1
ATOM 2003 C CA . ILE A 1 253 ? 10.410 -3.338 -19.301 1.00 91.94 253 ILE A CA 1
ATOM 2004 C C . ILE A 1 253 ? 10.355 -4.038 -20.663 1.00 91.94 253 ILE A C 1
ATOM 2006 O O . ILE A 1 253 ? 9.339 -3.927 -21.342 1.00 91.94 253 ILE A O 1
ATOM 2010 N N . ALA A 1 254 ? 11.381 -4.807 -21.047 1.00 92.69 254 ALA A N 1
ATOM 2011 C CA . ALA A 1 254 ? 11.354 -5.554 -22.308 1.00 92.69 254 ALA A CA 1
ATOM 2012 C C . ALA A 1 254 ? 10.132 -6.484 -22.375 1.00 92.69 254 ALA A C 1
ATOM 2014 O O . ALA A 1 254 ? 9.420 -6.504 -23.377 1.00 92.69 254 ALA A O 1
ATOM 2015 N N . LYS A 1 255 ? 9.826 -7.167 -21.264 1.00 89.19 255 LYS A N 1
ATOM 2016 C CA . LYS A 1 255 ? 8.672 -8.065 -21.169 1.00 89.19 255 LYS A CA 1
ATOM 2017 C C . LYS A 1 255 ? 7.327 -7.341 -21.252 1.00 89.19 255 LYS A C 1
ATOM 2019 O O . LYS A 1 255 ? 6.401 -7.859 -21.865 1.00 89.19 255 LYS A O 1
ATOM 2024 N N . VAL A 1 256 ? 7.218 -6.139 -20.683 1.00 87.62 256 VAL A N 1
ATOM 2025 C CA . VAL A 1 256 ? 6.023 -5.285 -20.820 1.00 87.62 256 VAL A CA 1
ATOM 2026 C C . VAL A 1 256 ? 5.784 -4.911 -22.280 1.00 87.62 256 VAL A C 1
ATOM 2028 O O . VAL A 1 256 ? 4.665 -5.042 -22.771 1.00 87.62 256 VAL A O 1
ATOM 2031 N N . PHE A 1 257 ? 6.832 -4.499 -22.997 1.00 88.06 257 PHE A N 1
ATOM 2032 C CA . PHE A 1 257 ? 6.713 -4.178 -24.420 1.00 88.06 257 PHE A CA 1
ATOM 2033 C C . PHE A 1 257 ? 6.327 -5.393 -25.268 1.00 88.06 257 PHE A C 1
ATOM 2035 O O . PHE A 1 257 ? 5.507 -5.248 -26.173 1.00 88.06 257 PHE A O 1
ATOM 2042 N N . GLU A 1 258 ? 6.850 -6.573 -24.935 1.00 88.19 258 GLU A N 1
ATOM 2043 C CA . GLU A 1 258 ? 6.488 -7.830 -25.592 1.00 88.19 258 GLU A CA 1
ATOM 2044 C C . GLU A 1 258 ? 5.019 -8.212 -25.349 1.00 88.19 258 GLU A C 1
ATOM 2046 O O . GLU A 1 258 ? 4.244 -8.394 -26.285 1.00 88.19 258 GLU A O 1
ATOM 2051 N N . VAL A 1 259 ? 4.623 -8.330 -24.080 1.00 82.88 259 VAL A N 1
ATOM 2052 C CA . VAL A 1 259 ? 3.367 -8.982 -23.686 1.00 82.88 259 VAL A CA 1
ATOM 2053 C C . VAL A 1 259 ? 2.183 -8.019 -23.680 1.00 82.88 259 VAL A C 1
ATOM 2055 O O . VAL A 1 259 ? 1.105 -8.378 -24.148 1.00 82.88 259 VAL A O 1
ATOM 2058 N N . GLU A 1 260 ? 2.349 -6.813 -23.134 1.00 81.00 260 GLU A N 1
ATOM 2059 C CA . GLU A 1 260 ? 1.233 -5.870 -22.966 1.00 81.00 260 GLU A CA 1
ATOM 2060 C C . GLU A 1 260 ? 1.026 -5.002 -24.204 1.00 81.00 260 GLU A C 1
ATOM 2062 O O . GLU A 1 260 ? -0.109 -4.692 -24.568 1.00 81.00 260 GLU A O 1
ATOM 2067 N N . PHE A 1 261 ? 2.120 -4.607 -24.857 1.00 82.62 261 PHE A N 1
ATOM 2068 C CA . PHE A 1 261 ? 2.063 -3.735 -26.026 1.00 82.62 261 PHE A CA 1
ATOM 2069 C C . PHE A 1 261 ? 2.199 -4.474 -27.364 1.00 82.62 261 PHE A C 1
ATOM 2071 O O . PHE A 1 261 ? 1.907 -3.879 -28.400 1.00 82.62 261 PHE A O 1
ATOM 2078 N N . GLY A 1 262 ? 2.580 -5.755 -27.355 1.00 82.56 262 GLY A N 1
ATOM 2079 C CA . GLY A 1 262 ? 2.621 -6.596 -28.554 1.00 82.56 262 GLY A CA 1
ATOM 2080 C C . GLY A 1 262 ? 3.766 -6.281 -29.520 1.00 82.56 262 GLY A C 1
ATOM 2081 O O . GLY A 1 262 ? 3.656 -6.593 -30.705 1.00 82.56 262 GLY A O 1
ATOM 2082 N N . PHE A 1 263 ? 4.842 -5.646 -29.049 1.00 89.19 263 PHE A N 1
ATOM 2083 C CA . PHE A 1 263 ? 6.049 -5.444 -29.853 1.00 89.19 263 PHE A CA 1
ATOM 2084 C C . PHE A 1 263 ? 6.916 -6.707 -29.858 1.00 89.19 263 PHE A C 1
ATOM 2086 O O . PHE A 1 263 ? 6.927 -7.469 -28.896 1.00 89.19 263 PHE A O 1
ATOM 2093 N N . ASP A 1 264 ? 7.722 -6.893 -30.899 1.00 89.00 264 ASP A N 1
ATOM 2094 C CA . ASP A 1 264 ? 8.863 -7.805 -30.817 1.00 89.00 264 ASP A CA 1
ATOM 2095 C C . ASP A 1 264 ? 9.975 -7.092 -30.035 1.00 89.00 264 ASP A C 1
ATOM 2097 O O . ASP A 1 264 ? 10.572 -6.134 -30.531 1.00 89.00 264 ASP A O 1
ATOM 2101 N N . ALA A 1 265 ? 10.161 -7.468 -28.769 1.00 92.25 265 ALA A N 1
ATOM 2102 C CA . ALA A 1 265 ? 11.035 -6.774 -27.829 1.00 92.25 265 ALA A CA 1
ATOM 2103 C C . ALA A 1 265 ? 12.210 -7.657 -27.393 1.00 92.25 265 ALA A C 1
ATOM 2105 O O . ALA A 1 265 ? 12.031 -8.748 -26.855 1.00 92.25 265 ALA A O 1
ATOM 2106 N N . GLU A 1 266 ? 13.431 -7.144 -27.546 1.00 92.12 266 GLU A N 1
ATOM 2107 C CA . GLU A 1 266 ? 14.662 -7.811 -27.133 1.00 92.12 266 GLU A CA 1
ATOM 2108 C C . GLU A 1 266 ? 15.405 -6.984 -26.077 1.00 92.12 266 GLU A C 1
ATOM 2110 O O . GLU A 1 266 ? 15.710 -5.807 -26.279 1.00 92.12 266 GLU A O 1
ATOM 2115 N N . TRP A 1 267 ? 15.768 -7.613 -24.956 1.00 93.81 267 TRP A N 1
ATOM 2116 C CA . TRP A 1 267 ? 16.693 -7.015 -23.994 1.00 93.81 267 TRP A CA 1
ATOM 2117 C C . TRP A 1 267 ? 18.139 -7.100 -24.504 1.00 93.81 267 TRP A C 1
ATOM 2119 O O . TRP A 1 267 ? 18.711 -8.181 -24.670 1.00 93.81 267 TRP A O 1
ATOM 2129 N N . THR A 1 268 ? 18.752 -5.939 -24.718 1.00 91.75 268 THR A N 1
ATOM 2130 C CA . THR A 1 268 ? 20.080 -5.773 -25.318 1.00 91.75 268 THR A CA 1
ATOM 2131 C C . THR A 1 268 ? 21.114 -5.149 -24.376 1.00 91.75 268 THR A C 1
ATOM 2133 O O . THR A 1 268 ? 22.276 -5.042 -24.768 1.00 91.75 268 THR A O 1
ATOM 2136 N N . GLY A 1 269 ? 20.766 -4.827 -23.124 1.00 85.62 269 GLY A N 1
ATOM 2137 C CA . GLY A 1 269 ? 21.625 -4.086 -22.181 1.00 85.62 269 GLY A CA 1
ATOM 2138 C C . GLY A 1 269 ? 23.005 -4.698 -21.886 1.00 85.62 269 GLY A C 1
ATOM 2139 O O . GLY A 1 269 ? 23.961 -3.986 -21.580 1.00 85.62 269 GLY A O 1
ATOM 2140 N N . ARG A 1 270 ? 23.179 -6.020 -22.049 1.00 86.69 270 ARG A N 1
ATOM 2141 C CA . ARG A 1 270 ? 24.499 -6.683 -21.934 1.00 86.69 270 ARG A CA 1
ATOM 2142 C C . ARG A 1 270 ? 25.277 -6.790 -23.248 1.00 86.69 270 ARG A C 1
ATOM 2144 O O . ARG A 1 270 ? 26.460 -7.143 -23.222 1.00 86.69 270 ARG A O 1
ATOM 2151 N N . LYS A 1 271 ? 24.650 -6.518 -24.394 1.00 85.56 271 LYS A N 1
ATOM 2152 C CA . LYS A 1 271 ? 25.310 -6.601 -25.698 1.00 85.56 271 LYS A CA 1
ATOM 2153 C C . LYS A 1 271 ? 26.284 -5.432 -25.853 1.00 85.56 271 LYS A C 1
ATOM 2155 O O . LYS A 1 271 ? 25.972 -4.277 -25.560 1.00 85.56 271 LYS A O 1
ATOM 2160 N N . LYS A 1 272 ? 27.479 -5.726 -26.364 1.00 80.31 272 LYS A N 1
ATOM 2161 C CA . LYS A 1 272 ? 28.513 -4.726 -26.659 1.00 80.31 272 LYS A CA 1
ATOM 2162 C C . LYS A 1 272 ? 28.827 -4.712 -28.145 1.00 80.31 272 LYS A C 1
ATOM 2164 O O . LYS A 1 272 ? 28.766 -5.748 -28.802 1.00 80.31 272 LYS A O 1
ATOM 2169 N N . ARG A 1 273 ? 29.192 -3.539 -28.656 1.00 78.25 273 ARG A N 1
ATOM 2170 C CA . ARG A 1 273 ? 29.748 -3.353 -29.997 1.00 78.25 273 ARG A CA 1
ATOM 2171 C C . ARG A 1 273 ? 31.258 -3.227 -29.897 1.00 78.25 273 ARG A C 1
ATOM 2173 O O . ARG A 1 273 ? 31.779 -2.664 -28.938 1.00 78.25 273 ARG A O 1
ATOM 2180 N N . GLU A 1 274 ? 31.958 -3.717 -30.911 1.00 67.25 274 GLU A N 1
ATOM 2181 C CA . GLU A 1 274 ? 33.425 -3.727 -30.922 1.00 67.25 274 GLU A CA 1
ATOM 2182 C C . GLU A 1 274 ? 34.051 -2.323 -30.970 1.00 67.25 274 GLU A C 1
ATOM 2184 O O . GLU A 1 274 ? 35.189 -2.161 -30.540 1.00 67.25 274 GLU A O 1
ATOM 2189 N N . LYS A 1 275 ? 33.340 -1.306 -31.491 1.00 65.56 275 LYS A N 1
ATOM 2190 C CA . LYS A 1 275 ? 33.947 -0.002 -31.833 1.00 65.56 275 LYS A CA 1
ATOM 2191 C C . LYS A 1 275 ? 33.309 1.243 -31.204 1.00 65.56 275 LYS A C 1
ATOM 2193 O O . LYS A 1 275 ? 34.001 2.247 -31.086 1.00 65.56 275 LYS A O 1
ATOM 2198 N N . THR A 1 276 ? 32.035 1.213 -30.808 1.00 64.56 276 THR A N 1
ATOM 2199 C CA . THR A 1 276 ? 31.275 2.434 -30.442 1.00 64.56 276 THR A CA 1
ATOM 2200 C C . THR A 1 276 ? 30.552 2.376 -29.092 1.00 64.56 276 THR A C 1
ATOM 2202 O O . THR A 1 276 ? 29.878 3.332 -28.732 1.00 64.56 276 THR A O 1
ATOM 2205 N N . GLY A 1 277 ? 30.714 1.307 -28.303 1.00 71.00 277 GLY A N 1
ATOM 2206 C CA . GLY A 1 277 ? 30.115 1.184 -26.964 1.00 71.00 277 GLY A CA 1
ATOM 2207 C C . GLY A 1 277 ? 29.040 0.094 -26.853 1.00 71.00 277 GLY A C 1
ATOM 2208 O O . GLY A 1 277 ? 29.093 -0.914 -27.555 1.00 71.00 277 GLY A O 1
ATOM 2209 N N . GLY A 1 278 ? 28.098 0.247 -25.916 1.00 72.69 278 GLY A N 1
ATOM 2210 C CA . GLY A 1 278 ? 26.982 -0.690 -25.694 1.00 72.69 278 GLY A CA 1
ATOM 2211 C C . GLY A 1 278 ? 25.780 -0.413 -26.601 1.00 72.69 278 GLY A C 1
ATOM 2212 O O . GLY A 1 278 ? 25.666 0.681 -27.152 1.00 72.69 278 GLY A O 1
ATOM 2213 N N . TYR A 1 279 ? 24.891 -1.390 -26.786 1.00 83.88 279 TYR A N 1
ATOM 2214 C CA . TYR A 1 279 ? 23.558 -1.140 -27.362 1.00 83.88 279 TYR A CA 1
ATOM 2215 C C . TYR A 1 279 ? 22.669 -0.372 -26.368 1.00 83.88 279 TYR A C 1
ATOM 2217 O O . TYR A 1 279 ? 23.078 -0.165 -25.224 1.00 83.88 279 TYR A O 1
ATOM 2225 N N . SER A 1 280 ? 21.483 0.064 -26.808 1.00 89.12 280 SER A N 1
ATOM 2226 C CA . SER A 1 280 ? 20.427 0.471 -25.875 1.00 89.12 280 SER A CA 1
ATOM 2227 C C . SER A 1 280 ? 20.053 -0.699 -24.968 1.00 89.12 280 SER A C 1
ATOM 2229 O O . SER A 1 280 ? 20.392 -1.853 -25.254 1.00 89.12 280 SER A O 1
ATOM 2231 N N . ASP A 1 281 ? 19.353 -0.425 -23.874 1.00 92.31 281 ASP A N 1
ATOM 2232 C CA . ASP A 1 281 ? 18.990 -1.486 -22.937 1.00 92.31 281 ASP A CA 1
ATOM 2233 C C . ASP A 1 281 ? 17.980 -2.449 -23.561 1.00 92.31 281 ASP A C 1
ATOM 2235 O O . ASP A 1 281 ? 18.035 -3.654 -23.316 1.00 92.31 281 ASP A O 1
ATOM 2239 N N . ILE A 1 282 ? 17.075 -1.928 -24.392 1.00 94.06 282 ILE A N 1
ATOM 2240 C CA . ILE A 1 282 ? 16.022 -2.698 -25.053 1.00 94.06 282 ILE A CA 1
ATOM 2241 C C . ILE A 1 282 ? 15.860 -2.190 -26.487 1.00 94.06 282 ILE A C 1
ATOM 2243 O O . ILE A 1 282 ? 15.961 -0.985 -26.753 1.00 94.06 282 ILE A O 1
ATOM 2247 N N . PHE A 1 283 ? 15.602 -3.117 -27.400 1.00 92.75 283 PHE A N 1
ATOM 2248 C CA . PHE A 1 283 ? 15.227 -2.861 -28.783 1.00 92.75 283 PHE A CA 1
ATOM 2249 C C . PHE A 1 283 ? 13.820 -3.408 -29.020 1.00 92.75 283 PHE A C 1
ATOM 2251 O O . PHE A 1 283 ? 13.516 -4.514 -28.582 1.00 92.75 283 PHE A O 1
ATOM 2258 N N . VAL A 1 284 ? 12.955 -2.632 -29.670 1.00 93.62 284 VAL A N 1
ATOM 2259 C CA . VAL A 1 284 ? 11.563 -3.019 -29.936 1.00 93.62 284 VAL A CA 1
ATOM 2260 C C . VAL A 1 284 ? 11.223 -2.829 -31.405 1.00 93.62 284 VAL A C 1
ATOM 2262 O O . VAL A 1 284 ? 11.668 -1.860 -32.019 1.00 93.62 284 VAL A O 1
ATOM 2265 N N . VAL A 1 285 ? 10.412 -3.723 -31.965 1.00 92.38 285 VAL A N 1
ATOM 2266 C CA . VAL A 1 285 ? 9.949 -3.662 -33.355 1.00 92.38 285 VAL A CA 1
ATOM 2267 C C . VAL A 1 285 ? 8.431 -3.814 -33.412 1.00 92.38 285 VAL A C 1
ATOM 2269 O O . VAL A 1 285 ? 7.855 -4.743 -32.850 1.00 92.38 285 VAL A O 1
ATOM 2272 N N . GLU A 1 286 ? 7.772 -2.896 -34.114 1.00 91.44 286 GLU A N 1
ATOM 2273 C CA . GLU A 1 286 ? 6.370 -3.006 -34.517 1.00 91.44 286 GLU A CA 1
ATOM 2274 C C . GLU A 1 286 ? 6.324 -3.593 -35.929 1.00 91.44 286 GLU A C 1
ATOM 2276 O O . GLU A 1 286 ? 6.607 -2.897 -36.910 1.00 91.44 286 GLU A O 1
ATOM 2281 N N . ILE A 1 287 ? 5.976 -4.876 -36.037 1.00 81.56 287 ILE A N 1
ATOM 2282 C CA . ILE A 1 287 ? 6.029 -5.619 -37.306 1.00 81.56 287 ILE A CA 1
ATOM 2283 C C . ILE A 1 287 ? 5.099 -4.989 -38.353 1.00 81.56 287 ILE A C 1
ATOM 2285 O O . ILE A 1 287 ? 5.511 -4.764 -39.490 1.00 81.56 287 ILE A O 1
ATOM 2289 N N . ASP A 1 288 ? 3.872 -4.635 -37.963 1.00 81.88 288 ASP A N 1
ATOM 2290 C CA . ASP A 1 288 ? 2.834 -4.164 -38.891 1.00 81.88 288 ASP A CA 1
ATOM 2291 C C . ASP A 1 288 ? 3.186 -2.842 -39.580 1.00 81.88 288 ASP A C 1
ATOM 2293 O O . ASP A 1 288 ? 2.844 -2.621 -40.743 1.00 81.88 288 ASP A O 1
ATOM 2297 N N . ARG A 1 289 ? 3.865 -1.943 -38.860 1.00 82.31 289 ARG A N 1
ATOM 2298 C CA . ARG A 1 289 ? 4.265 -0.624 -39.374 1.00 82.31 289 ARG A CA 1
ATOM 2299 C C . ARG A 1 289 ? 5.722 -0.564 -39.802 1.00 82.31 289 ARG A C 1
ATOM 2301 O O . ARG A 1 289 ? 6.141 0.466 -40.329 1.00 82.31 289 ARG A O 1
ATOM 2308 N N . ASN A 1 290 ? 6.472 -1.646 -39.595 1.00 85.81 290 ASN A N 1
ATOM 2309 C CA . ASN A 1 290 ? 7.910 -1.715 -39.819 1.00 85.81 290 ASN A CA 1
ATOM 2310 C C . ASN A 1 290 ? 8.654 -0.558 -39.123 1.00 85.81 290 ASN A C 1
ATOM 2312 O O . ASN A 1 290 ? 9.480 0.130 -39.724 1.00 85.81 290 ASN A O 1
ATOM 2316 N N . LEU A 1 291 ? 8.297 -0.310 -37.861 1.00 89.12 291 LEU A N 1
ATOM 2317 C CA . LEU A 1 291 ? 8.926 0.699 -37.014 1.00 89.12 291 LEU A CA 1
ATOM 2318 C C . LEU A 1 291 ? 9.789 0.008 -35.968 1.00 89.12 291 LEU A C 1
ATOM 2320 O O . LEU A 1 291 ? 9.393 -1.013 -35.414 1.00 89.12 291 LEU A O 1
ATOM 2324 N N . CYS A 1 292 ? 10.941 0.593 -35.660 1.00 90.50 292 CYS A N 1
ATOM 2325 C CA . CYS A 1 292 ? 11.772 0.161 -34.547 1.00 90.50 292 CYS A CA 1
ATOM 2326 C C . CYS A 1 292 ? 11.928 1.280 -33.518 1.00 90.50 292 CYS A C 1
ATOM 2328 O O . CYS A 1 292 ? 11.885 2.470 -33.839 1.00 90.50 292 CYS A O 1
ATOM 2330 N N . GLY A 1 293 ? 12.133 0.883 -32.270 1.00 89.31 293 GLY A N 1
ATOM 2331 C CA . GLY A 1 293 ? 12.397 1.764 -31.150 1.00 89.31 293 GLY A CA 1
ATOM 2332 C C . GLY A 1 293 ? 13.577 1.258 -30.337 1.00 89.31 293 GLY A C 1
ATOM 2333 O O . GLY A 1 293 ? 13.840 0.061 -30.246 1.00 89.31 293 GLY A O 1
ATOM 2334 N N . ILE A 1 294 ? 14.276 2.198 -29.719 1.00 91.25 294 ILE A N 1
ATOM 2335 C CA . ILE A 1 294 ? 15.314 1.932 -28.729 1.00 91.25 294 ILE A CA 1
ATOM 2336 C C . ILE A 1 294 ? 14.852 2.498 -27.393 1.00 91.25 294 ILE A C 1
ATOM 2338 O O . ILE A 1 294 ? 14.265 3.580 -27.334 1.00 91.25 294 ILE A O 1
ATOM 2342 N N . ILE A 1 295 ? 15.112 1.769 -26.316 1.00 91.88 295 ILE A N 1
ATOM 2343 C CA . ILE A 1 295 ? 14.723 2.171 -24.967 1.00 91.88 295 ILE A CA 1
ATOM 2344 C C . ILE A 1 295 ? 15.952 2.043 -24.068 1.00 91.88 295 ILE A C 1
ATOM 2346 O O . ILE A 1 295 ? 16.634 1.019 -24.073 1.00 91.88 295 ILE A O 1
ATOM 2350 N N . ASP A 1 296 ? 16.231 3.101 -23.311 1.00 90.62 296 ASP A N 1
ATOM 2351 C CA . ASP A 1 296 ? 17.234 3.131 -22.242 1.00 90.62 296 ASP A CA 1
ATOM 2352 C C . ASP A 1 296 ? 16.461 3.279 -20.925 1.00 90.62 296 ASP A C 1
ATOM 2354 O O . ASP A 1 296 ? 15.745 4.264 -20.715 1.00 90.62 296 ASP A O 1
ATOM 2358 N N . ALA A 1 297 ? 16.512 2.252 -20.083 1.00 92.06 297 ALA A N 1
ATOM 2359 C CA . ALA A 1 297 ? 15.740 2.165 -18.856 1.00 92.06 297 ALA A CA 1
ATOM 2360 C C . ALA A 1 297 ? 16.598 2.626 -17.674 1.00 92.06 297 ALA A C 1
ATOM 2362 O O . ALA A 1 297 ? 17.727 2.188 -17.470 1.00 92.06 297 ALA A O 1
ATOM 2363 N N . LYS A 1 298 ? 16.050 3.514 -16.839 1.00 90.38 298 LYS A N 1
ATOM 2364 C CA . LYS A 1 298 ? 16.766 4.043 -15.674 1.00 90.38 298 LYS A CA 1
ATOM 2365 C C . LYS A 1 298 ? 16.137 3.570 -14.378 1.00 90.38 298 LYS A C 1
ATOM 2367 O O . LYS A 1 298 ? 15.010 3.938 -14.064 1.00 90.38 298 LYS A O 1
ATOM 2372 N N . SER A 1 299 ? 16.916 2.826 -13.598 1.00 91.94 299 SER A N 1
ATOM 2373 C CA . SER A 1 299 ? 16.608 2.565 -12.195 1.00 91.94 299 SER A CA 1
ATOM 2374 C C . SER A 1 299 ? 17.302 3.605 -11.311 1.00 91.94 299 SER A C 1
ATOM 2376 O O . SER A 1 299 ? 18.524 3.605 -11.162 1.00 91.94 299 SER A O 1
ATOM 2378 N N . THR A 1 300 ? 16.531 4.548 -10.773 1.00 87.69 300 THR A N 1
ATOM 2379 C CA . THR A 1 300 ? 16.974 5.578 -9.829 1.00 87.69 300 THR A CA 1
ATOM 2380 C C . THR A 1 300 ? 15.776 6.179 -9.087 1.00 87.69 300 THR A C 1
ATOM 2382 O O . THR A 1 300 ? 14.715 6.397 -9.663 1.00 87.69 300 THR A O 1
ATOM 2385 N N . GLN A 1 301 ? 15.957 6.537 -7.813 1.00 81.50 301 GLN A N 1
ATOM 2386 C CA . GLN A 1 301 ? 14.931 7.247 -7.032 1.00 81.50 301 GLN A CA 1
ATOM 2387 C C . GLN A 1 301 ? 14.622 8.645 -7.580 1.00 81.50 301 GLN A C 1
ATOM 2389 O O . GLN A 1 301 ? 13.551 9.198 -7.335 1.00 81.50 301 GLN A O 1
ATOM 2394 N N . TYR A 1 302 ? 15.585 9.242 -8.281 1.00 81.06 302 TYR A N 1
ATOM 2395 C CA . TYR A 1 302 ? 15.470 10.589 -8.806 1.00 81.06 302 TYR A CA 1
ATOM 2396 C C . TYR A 1 302 ? 16.184 10.703 -10.148 1.00 81.06 302 TYR A C 1
ATOM 2398 O O . TYR A 1 302 ? 17.364 10.360 -10.261 1.00 81.06 302 TYR A O 1
ATOM 2406 N N . TYR A 1 303 ? 15.479 11.202 -11.163 1.00 86.25 303 TYR A N 1
ATOM 2407 C CA . TYR A 1 303 ? 16.004 11.329 -12.518 1.00 86.25 303 TYR A CA 1
ATOM 2408 C C . TYR A 1 303 ? 15.805 12.743 -13.067 1.00 86.25 303 TYR A C 1
ATOM 2410 O O . TYR A 1 303 ? 14.736 13.333 -12.923 1.00 86.25 303 TYR A O 1
ATOM 2418 N N . LYS A 1 304 ? 16.848 13.285 -13.702 1.00 82.81 304 LYS A N 1
ATOM 2419 C CA . LYS A 1 304 ? 16.862 14.620 -14.327 1.00 82.81 304 LYS A CA 1
ATOM 2420 C C . LYS A 1 304 ? 17.552 14.599 -15.700 1.00 82.81 304 LYS A C 1
ATOM 2422 O O . LYS A 1 304 ? 18.353 15.489 -15.952 1.00 82.81 304 LYS A O 1
ATOM 2427 N N . LEU A 1 305 ? 17.300 13.574 -16.528 1.00 85.75 305 LEU A N 1
ATOM 2428 C CA . LEU A 1 305 ? 17.825 13.412 -17.902 1.00 85.75 305 LEU A CA 1
ATOM 2429 C C . LEU A 1 305 ? 19.131 14.198 -18.161 1.00 85.75 305 LEU A C 1
ATOM 2431 O O . LEU A 1 305 ? 19.102 15.264 -18.784 1.00 85.75 305 LEU A O 1
ATOM 2435 N N . PRO A 1 306 ? 20.262 13.756 -17.585 1.00 87.69 306 PRO A N 1
ATOM 2436 C CA . PRO A 1 306 ? 21.515 14.484 -17.687 1.00 87.69 306 PRO A CA 1
ATOM 2437 C C . PRO A 1 306 ? 21.986 14.564 -19.142 1.00 87.69 306 PRO A C 1
ATOM 2439 O O . PRO A 1 306 ? 21.669 13.712 -19.972 1.00 87.69 306 PRO A O 1
ATOM 2442 N N . HIS A 1 307 ? 22.804 15.574 -19.443 1.00 85.75 307 HIS A N 1
ATOM 2443 C CA . HIS A 1 307 ? 23.339 15.785 -20.790 1.00 85.75 307 HIS A CA 1
ATOM 2444 C C . HIS A 1 307 ? 24.101 14.563 -21.336 1.00 85.75 307 HIS A C 1
ATOM 2446 O O . HIS A 1 307 ? 24.068 14.299 -22.537 1.00 85.75 307 HIS A O 1
ATOM 2452 N N . GLU A 1 308 ? 24.744 13.789 -20.459 1.00 84.94 308 GLU A N 1
ATOM 2453 C CA . GLU A 1 308 ? 25.428 12.542 -20.813 1.00 84.94 308 GLU A CA 1
ATOM 2454 C C . GLU A 1 308 ? 24.466 11.483 -21.366 1.00 84.94 308 GLU A C 1
ATOM 2456 O O . GLU A 1 308 ? 24.763 10.882 -22.395 1.00 84.94 308 GLU A O 1
ATOM 2461 N N . ASP A 1 309 ? 23.295 11.300 -20.748 1.00 84.31 309 ASP A N 1
ATOM 2462 C CA . ASP A 1 309 ? 22.286 10.342 -21.221 1.00 84.31 309 ASP A CA 1
ATOM 2463 C C . ASP A 1 309 ? 21.716 10.768 -22.579 1.00 84.31 309 ASP A C 1
ATOM 2465 O O . ASP A 1 309 ? 21.576 9.943 -23.480 1.00 84.31 309 ASP A O 1
ATOM 2469 N N . TYR A 1 310 ? 21.455 12.069 -22.760 1.00 85.00 310 TYR A N 1
ATOM 2470 C CA . TYR A 1 310 ? 21.032 12.615 -24.053 1.00 85.00 310 TYR A CA 1
ATOM 2471 C C . TYR A 1 310 ? 22.082 12.360 -25.143 1.00 85.00 310 TYR A C 1
ATOM 2473 O O . TYR A 1 310 ? 21.768 11.876 -26.230 1.00 85.00 310 TYR A O 1
ATOM 2481 N N . THR A 1 311 ? 23.348 12.649 -24.837 1.00 83.88 311 THR A N 1
ATOM 2482 C CA . THR A 1 311 ? 24.460 12.467 -25.778 1.00 83.88 311 THR A CA 1
ATOM 2483 C C . THR A 1 311 ? 24.652 10.993 -26.119 1.00 83.88 311 THR A C 1
ATOM 2485 O O . THR A 1 311 ? 24.844 10.658 -27.285 1.00 83.88 311 THR A O 1
ATOM 2488 N N . LYS A 1 312 ? 24.535 10.097 -25.131 1.00 83.38 312 LYS A N 1
ATOM 2489 C CA . LYS A 1 312 ? 24.586 8.644 -25.326 1.00 83.38 312 LYS A CA 1
ATOM 2490 C C . LYS A 1 312 ? 23.473 8.176 -26.266 1.00 83.38 312 LYS A C 1
ATOM 2492 O O . LYS A 1 312 ? 23.756 7.458 -27.222 1.00 83.38 312 LYS A O 1
ATOM 2497 N N . ALA A 1 313 ? 22.238 8.629 -26.052 1.00 82.19 313 ALA A N 1
ATOM 2498 C CA . ALA A 1 313 ? 21.111 8.259 -26.902 1.00 82.19 313 ALA A CA 1
ATOM 2499 C C . ALA A 1 313 ? 21.338 8.660 -28.369 1.00 82.19 313 ALA A C 1
ATOM 2501 O O . ALA A 1 313 ? 21.231 7.819 -29.261 1.00 82.19 313 ALA A O 1
ATOM 2502 N N . VAL A 1 314 ? 21.724 9.915 -28.615 1.00 80.94 314 VAL A N 1
ATOM 2503 C CA . VAL A 1 314 ? 21.906 10.440 -29.977 1.00 80.94 314 VAL A CA 1
ATOM 2504 C C . VAL A 1 314 ? 23.153 9.869 -30.652 1.00 80.94 314 VAL A C 1
ATOM 2506 O O . VAL A 1 314 ? 23.062 9.322 -31.743 1.00 80.94 314 VAL A O 1
ATOM 2509 N N . ALA A 1 315 ? 24.314 9.968 -30.005 1.00 75.25 315 ALA A N 1
ATOM 2510 C CA . ALA A 1 315 ? 25.597 9.669 -30.641 1.00 75.25 315 ALA A CA 1
ATOM 2511 C C . ALA A 1 315 ? 25.966 8.178 -30.629 1.00 75.25 315 ALA A C 1
ATOM 2513 O O . ALA A 1 315 ? 26.850 7.760 -31.370 1.00 75.25 315 ALA A O 1
ATOM 2514 N N . THR A 1 316 ? 25.356 7.373 -29.750 1.00 74.31 316 THR A N 1
ATOM 2515 C CA . THR A 1 316 ? 25.716 5.951 -29.603 1.00 74.31 316 THR A CA 1
ATOM 2516 C C . THR A 1 316 ? 24.629 5.021 -30.116 1.00 74.31 316 THR A C 1
ATOM 2518 O O . THR A 1 316 ? 24.951 4.008 -30.741 1.00 74.31 316 THR A O 1
ATOM 2521 N N . TYR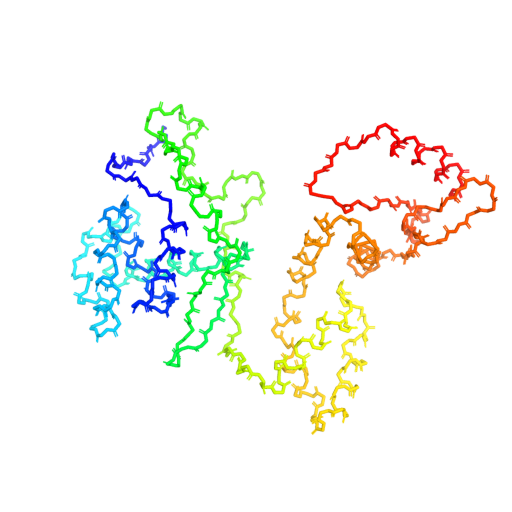 A 1 317 ? 23.356 5.303 -29.832 1.00 77.50 317 TYR A N 1
ATOM 2522 C CA . TYR A 1 317 ? 22.271 4.378 -30.162 1.00 77.50 317 TYR A CA 1
ATOM 2523 C C . TYR A 1 317 ? 21.634 4.669 -31.520 1.00 77.50 317 TYR A C 1
ATOM 2525 O O . TYR A 1 317 ? 21.526 3.749 -32.321 1.00 77.50 317 TYR A O 1
ATOM 2533 N N . ILE A 1 318 ? 21.260 5.923 -31.792 1.00 67.25 318 ILE A N 1
ATOM 2534 C CA . ILE A 1 318 ? 20.522 6.290 -33.015 1.00 67.25 318 ILE A CA 1
ATOM 2535 C C . ILE A 1 318 ? 21.373 6.116 -34.278 1.00 67.25 318 ILE A C 1
ATOM 2537 O O . ILE A 1 318 ? 20.876 5.590 -35.263 1.00 67.25 318 ILE A O 1
ATOM 2541 N N . ASP A 1 319 ? 22.661 6.466 -34.242 1.00 58.00 319 ASP A N 1
ATOM 2542 C CA . ASP A 1 319 ? 23.573 6.291 -35.390 1.00 58.00 319 ASP A CA 1
ATOM 2543 C C . ASP A 1 319 ? 23.853 4.816 -35.757 1.00 58.00 319 ASP A C 1
ATOM 2545 O O . ASP A 1 319 ? 24.596 4.532 -36.697 1.00 58.00 319 ASP A O 1
ATOM 2549 N N . ALA A 1 320 ? 23.309 3.859 -35.003 1.00 51.47 320 ALA A N 1
ATOM 2550 C CA . ALA A 1 320 ? 23.601 2.438 -35.156 1.00 51.47 320 ALA A CA 1
ATOM 2551 C C . ALA A 1 320 ? 22.381 1.508 -35.082 1.00 51.47 320 ALA A C 1
ATOM 2553 O O . ALA A 1 320 ? 22.582 0.290 -35.044 1.00 51.47 320 ALA A O 1
ATOM 2554 N N . ALA A 1 321 ? 21.173 2.069 -35.000 1.00 48.56 321 ALA A N 1
ATOM 2555 C CA . ALA A 1 321 ? 19.908 1.349 -35.139 1.00 48.56 321 ALA A CA 1
ATOM 2556 C C . ALA A 1 321 ? 19.519 1.277 -36.622 1.00 48.56 321 ALA A C 1
ATOM 2558 O O . ALA A 1 321 ? 19.030 0.209 -37.042 1.00 48.56 321 ALA A O 1
#

Radius of gyration: 25.0 Å; chains: 1; bounding box: 65×64×65 Å

Secondary structure (DSSP, 8-state):
--------TT-B--HHHHHHHHHH-TTT-SB-TTTTHHHHHH--BGGGHHHHHHHHHHHHHH-GGGTS--SGGG--TTTTTS-HHHHHHHHHHHHHHHHHHHHHTT-EEEEEETTEEEEEE-GGGHHHHHHHHHSPPP-TTTS-TTT----TT-STT--S--TTS---SSPPPTT-HHHHHHHHHHHHSPSSPPTTHHHHHHHHHHHHHT--HHHHHHHHHHHHTTHHHHHHHHHHHHHHSGGGTHHHHHHHHHHHHHHTS--EEEE-TT-EETTTEEPPSEEEEETTTTEEEEE-----SS----HHHHHHIIIIIGGG-

Sequence (321 aa):
MAHNVGLDRSIKIRPFVFLLKLAEDPELNGLSDKDMAIPVVFGKSAESFDRCKQLILKFREEGAVAVIPDDESIRTRKTQSRTYDERLEDIFNIANTFKNVLLGASLVDLRMIEEQVRVFPKQHLKARIAEIDALPFVDFIGLPAEQAVLQLGKRFGAVKDTRRTFMPSKAPELFTKESLIYQKFLDEVPLPLAQGDLDLFSKRVAIEFGISIEQVQLALQPILINSDQYTGSKLIELSMGGKETAEAFEKMIAKVFEVEFGFDAEWTGRKKREKTGGYSDIFVVEIDRNLCGIIDAKSTQYYKLPHEDYTKAVATYIDAA

pLDDT: mean 77.05, std 16.86, range [27.91, 97.88]

Foldseek 3Di:
DDPDPDDDPQQFDDLLLLQQVLQADPVNVFAFLLLLLLCLLQVRHPVCNVVSNVLSVVCVVPNDCVNCVDQVSQDDPVCPVPDSVVSSVVSSVVSVLSVLVCVLVVQWDWDQDPNGIGTHGDPVCPVVSVVVVPDDGDPLPPDDPVVNDPDDQPDVPGDPDSVPGDDDPDDDDPDDLLVVLVVCCVVPAAPPHDDCSLVVSLVVSCVVVVHHSVVSCVSCVVCVVCRVSVLVVVLVVLLAPFPVSQLVNLVSVQVCCCHVVPWPKDQQQPPADPPQGGEARMKTADPVVRDIDGDHGHRHNDDDCDPVNVCCCPVRHPVPD